Protein AF-A0A8T5KG78-F1 (afdb_monomer)

Foldseek 3Di:
DQLLVLLVVVLVVLLVVFDPVCSVVLVLQLQQLLVQQLVVCVLVVHDSSLLSNLSNQLQSLCRLLVDPQQRLQQSLVLCLVVSVVVVPDDPVSSCLSSVLSNCLVVLPDDDDPSVLSSVLSNQVSVQVVDPQNEDEPSCVVSPVVVCVSVVHDGDGHYDDDDDDDDDDDPVLVVQLVVLLVVLVVVVAALAPVGPSNCQLQSSNSDPCRSVVCHVPQPQSSSVSSCVVSPDRDHQADPPDPDGSSHPVRVVVNVVVDPD

Solvent-accessible surface area (backbone atoms only — not comparable to full-atom values): 14381 Å² total; per-residue (Å²): 132,59,74,46,57,58,54,47,55,53,44,52,54,56,43,71,74,33,60,75,93,49,31,61,60,49,53,53,48,26,52,44,15,14,53,39,11,26,54,49,19,59,75,70,75,47,65,31,61,67,33,19,42,29,25,54,45,29,55,51,36,29,65,70,50,75,44,71,72,53,23,22,52,40,8,26,63,64,44,48,62,54,57,58,71,67,71,80,62,52,74,64,54,49,51,49,34,39,48,15,16,37,44,33,76,52,73,89,62,88,72,55,74,55,23,49,35,40,33,49,16,47,55,48,39,57,36,74,70,38,91,79,34,55,40,52,53,89,50,43,69,58,50,55,51,51,26,63,77,72,71,52,93,80,82,67,48,73,41,82,78,85,85,75,83,82,76,88,55,82,67,54,61,57,52,40,52,50,50,44,52,62,54,61,74,66,67,70,48,61,41,81,88,30,66,70,36,48,64,37,49,44,82,52,77,54,96,57,38,61,65,73,34,43,86,52,43,68,32,24,46,53,48,37,35,40,48,75,78,64,51,89,68,56,58,45,42,85,99,51,97,36,39,41,51,36,64,68,23,52,57,50,46,63,64,71,45,79,127

pLDDT: mean 90.77, std 10.45, range [41.94, 98.88]

Mean predicted aligned error: 5.71 Å

Structure (mmCIF, N/CA/C/O backbone):
data_AF-A0A8T5KG78-F1
#
_entry.id   AF-A0A8T5KG78-F1
#
loop_
_atom_site.group_PDB
_atom_site.id
_atom_site.type_symbol
_atom_site.label_atom_id
_atom_site.label_alt_id
_atom_site.label_comp_id
_atom_site.label_asym_id
_atom_site.label_entity_id
_atom_site.label_seq_id
_atom_site.pdbx_PDB_ins_code
_atom_site.Cartn_x
_atom_site.Cartn_y
_atom_site.Cartn_z
_atom_site.occupancy
_atom_site.B_iso_or_equiv
_atom_site.auth_seq_id
_atom_site.auth_comp_id
_atom_site.auth_asym_id
_atom_site.auth_atom_id
_atom_site.pdbx_PDB_model_num
ATOM 1 N N . MET A 1 1 ? -16.959 -17.638 6.930 1.00 52.53 1 MET A N 1
ATOM 2 C CA . MET A 1 1 ? -15.629 -17.002 7.003 1.00 52.53 1 MET A CA 1
ATOM 3 C C . MET A 1 1 ? -15.867 -15.506 6.930 1.00 52.53 1 MET A C 1
ATOM 5 O O . MET A 1 1 ? -16.601 -15.103 6.034 1.00 52.53 1 MET A O 1
ATOM 9 N N . GLN A 1 2 ? -15.393 -14.729 7.905 1.00 87.19 2 GLN A N 1
ATOM 10 C CA . GLN A 1 2 ? -15.556 -13.270 7.895 1.00 87.19 2 GLN A CA 1
ATOM 11 C C . GLN A 1 2 ? -14.700 -12.691 6.749 1.00 87.19 2 GLN A C 1
ATOM 13 O O . GLN A 1 2 ? -13.637 -13.233 6.442 1.00 87.19 2 GLN A O 1
ATOM 18 N N . LYS A 1 3 ? -15.171 -11.647 6.057 1.00 96.38 3 LYS A N 1
ATOM 19 C CA . LYS A 1 3 ? -14.492 -11.012 4.908 1.00 96.38 3 LYS A CA 1
ATOM 20 C C . LYS A 1 3 ? -13.062 -10.594 5.264 1.00 96.38 3 LYS A C 1
ATOM 22 O O . LYS A 1 3 ? -12.155 -10.702 4.439 1.0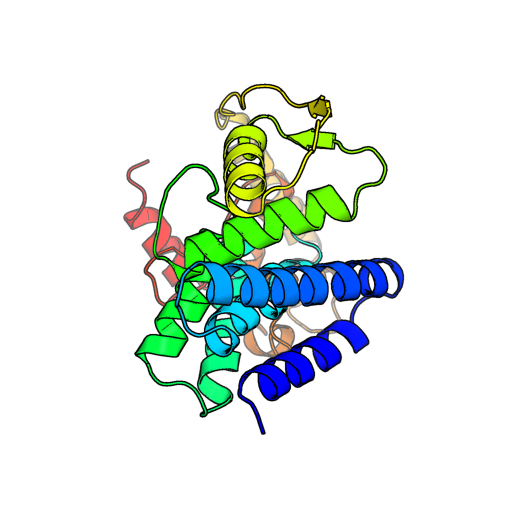0 96.38 3 LYS A O 1
ATOM 27 N N . LEU A 1 4 ? -12.854 -10.168 6.511 1.00 97.38 4 LEU A N 1
ATOM 28 C CA . LEU A 1 4 ? -11.538 -9.817 7.040 1.00 97.38 4 LEU A CA 1
ATOM 29 C C . LEU A 1 4 ? -10.575 -11.016 7.105 1.00 97.38 4 LEU A C 1
ATOM 31 O O . LEU A 1 4 ? -9.393 -10.846 6.819 1.00 97.38 4 LEU A O 1
ATOM 35 N N . ASP A 1 5 ? -11.049 -12.220 7.435 1.00 97.31 5 ASP A N 1
ATOM 36 C CA . ASP A 1 5 ? -10.193 -13.417 7.514 1.00 97.31 5 ASP A CA 1
ATOM 37 C C . ASP A 1 5 ? -9.658 -13.821 6.135 1.00 97.31 5 ASP A C 1
ATOM 39 O O . ASP A 1 5 ? -8.515 -14.266 6.008 1.00 97.31 5 ASP A O 1
ATOM 43 N N . ILE A 1 6 ? -10.463 -13.615 5.087 1.00 97.12 6 ILE A N 1
ATOM 44 C CA . ILE A 1 6 ? -10.053 -13.840 3.695 1.00 97.12 6 ILE A CA 1
ATOM 45 C C . ILE A 1 6 ? -8.934 -12.861 3.318 1.00 97.12 6 ILE A C 1
ATOM 47 O O . ILE A 1 6 ? -7.899 -13.275 2.796 1.00 97.12 6 ILE A O 1
ATOM 51 N N . ALA A 1 7 ? -9.104 -11.574 3.644 1.00 97.69 7 ALA A N 1
ATOM 52 C CA . ALA A 1 7 ? -8.077 -10.561 3.406 1.00 97.69 7 ALA A CA 1
ATOM 53 C C . ALA A 1 7 ? -6.780 -10.860 4.178 1.00 97.69 7 ALA A C 1
ATOM 55 O O . ALA A 1 7 ? -5.698 -10.785 3.602 1.00 97.69 7 ALA A O 1
ATOM 56 N N . LYS A 1 8 ? -6.883 -11.264 5.449 1.00 97.75 8 LYS A N 1
ATOM 57 C CA . LYS A 1 8 ? -5.736 -11.669 6.279 1.00 97.75 8 LYS A CA 1
ATOM 58 C C . LYS A 1 8 ? -5.001 -12.874 5.707 1.00 97.75 8 LYS A C 1
ATOM 60 O O . LYS A 1 8 ? -3.788 -12.826 5.581 1.00 97.75 8 LYS A O 1
ATOM 65 N N . SER A 1 9 ? -5.725 -13.899 5.261 1.00 97.25 9 SER A N 1
ATOM 66 C CA . SER A 1 9 ? -5.119 -15.091 4.651 1.00 97.25 9 SER A CA 1
ATOM 67 C C . SER A 1 9 ? -4.297 -14.748 3.402 1.00 97.25 9 SER A C 1
ATOM 69 O O . SER A 1 9 ? -3.221 -15.305 3.188 1.00 97.25 9 SER A O 1
ATOM 71 N N . TYR A 1 10 ? -4.774 -13.803 2.584 1.00 96.50 10 TYR A N 1
ATOM 72 C CA . TYR A 1 10 ? -3.998 -13.275 1.460 1.00 96.50 10 TYR A CA 1
ATOM 73 C C . TYR A 1 10 ? -2.740 -12.528 1.929 1.00 96.50 10 TYR A C 1
ATOM 75 O O . TYR A 1 10 ? -1.653 -12.772 1.408 1.00 96.50 10 TYR A O 1
ATOM 83 N N . VAL A 1 11 ? -2.874 -11.647 2.923 1.00 97.31 11 VAL A N 1
ATOM 84 C CA . VAL A 1 11 ? -1.754 -10.865 3.472 1.00 97.31 11 VAL A CA 1
ATOM 85 C C . VAL A 1 11 ? -0.692 -11.775 4.086 1.00 97.31 11 VAL A C 1
ATOM 87 O O . VAL A 1 11 ? 0.488 -11.598 3.798 1.00 97.31 11 VAL A O 1
ATOM 90 N N . ASP A 1 12 ? -1.092 -12.794 4.844 1.00 97.50 12 ASP A N 1
ATOM 91 C CA . ASP A 1 12 ? -0.187 -13.765 5.465 1.00 97.50 12 ASP A CA 1
ATOM 92 C C . ASP A 1 12 ? 0.621 -14.528 4.417 1.00 97.50 12 ASP A C 1
ATOM 94 O O . ASP A 1 12 ? 1.831 -14.706 4.577 1.00 97.50 12 ASP A O 1
ATOM 98 N N . LYS A 1 13 ? -0.018 -14.916 3.303 1.00 95.31 13 LYS A N 1
ATOM 99 C CA . LYS A 1 13 ? 0.680 -15.528 2.1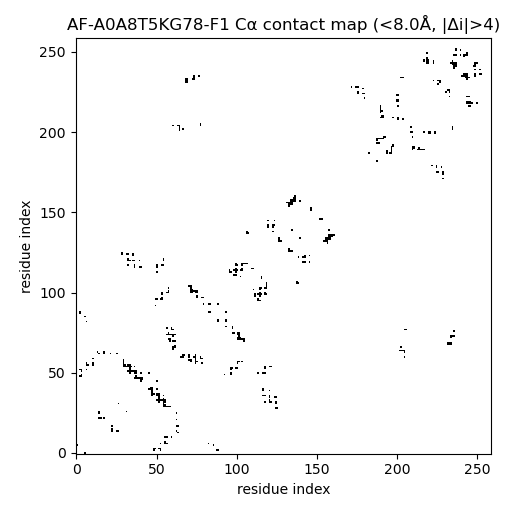69 1.00 95.31 13 LYS A CA 1
ATOM 100 C C . LYS A 1 13 ? 1.761 -14.588 1.631 1.00 95.31 13 LYS A C 1
ATOM 102 O O . LYS A 1 13 ? 2.922 -14.984 1.571 1.00 95.31 13 LYS A O 1
ATOM 107 N N . VAL A 1 14 ? 1.412 -13.339 1.312 1.00 94.31 14 VAL A N 1
ATOM 108 C CA . VAL A 1 14 ? 2.381 -12.372 0.765 1.00 94.31 14 VAL A CA 1
ATOM 109 C C . VAL A 1 14 ? 3.508 -12.077 1.763 1.00 94.31 14 VAL A C 1
ATOM 111 O O . VAL A 1 14 ? 4.676 -12.031 1.387 1.00 94.31 14 VAL A O 1
ATOM 114 N N . LEU A 1 15 ? 3.196 -11.926 3.051 1.00 95.81 15 LEU A N 1
ATOM 115 C CA . LEU A 1 15 ? 4.199 -11.672 4.087 1.00 95.81 15 LEU A CA 1
ATOM 116 C C . LEU A 1 15 ? 5.116 -12.875 4.329 1.00 95.81 15 LEU A C 1
ATOM 118 O O . LEU A 1 15 ? 6.289 -12.688 4.653 1.00 95.81 15 LEU A O 1
ATOM 122 N N . SER A 1 16 ? 4.620 -14.104 4.162 1.00 94.56 16 SER A N 1
ATOM 123 C CA . SER A 1 16 ? 5.443 -15.315 4.280 1.00 94.56 16 SER A CA 1
ATOM 124 C C . SER A 1 16 ? 6.541 -15.393 3.212 1.00 94.56 16 SER A C 1
ATOM 126 O O . SER A 1 16 ? 7.613 -15.940 3.474 1.00 94.56 16 SER A O 1
ATOM 128 N N . GLU A 1 17 ? 6.304 -14.776 2.052 1.00 91.31 17 GLU A N 1
ATOM 129 C CA . GLU A 1 17 ? 7.231 -14.694 0.919 1.00 91.31 17 GLU A CA 1
ATOM 130 C C . GLU A 1 17 ? 8.154 -13.459 1.005 1.00 91.31 17 GLU A C 1
ATOM 132 O O . GLU A 1 17 ? 9.211 -13.429 0.378 1.00 91.31 17 GLU A O 1
ATOM 137 N N . ALA A 1 18 ? 7.801 -12.454 1.817 1.00 90.12 18 ALA A N 1
ATOM 138 C CA . ALA A 1 18 ? 8.587 -11.230 1.985 1.00 90.12 18 ALA A CA 1
ATOM 139 C C . ALA A 1 18 ? 9.921 -11.476 2.728 1.00 90.12 18 ALA A C 1
ATOM 141 O O . ALA A 1 18 ? 9.990 -12.376 3.577 1.00 90.12 18 ALA A O 1
ATOM 142 N N . PRO A 1 19 ? 10.971 -10.659 2.492 1.00 88.12 19 PRO A N 1
ATOM 143 C CA . PRO A 1 19 ? 12.245 -10.763 3.205 1.00 88.12 19 PRO A CA 1
ATOM 144 C C . PRO A 1 19 ? 12.082 -10.699 4.729 1.00 88.12 19 PRO A C 1
ATOM 146 O O . PRO A 1 19 ? 11.308 -9.891 5.247 1.00 88.12 19 PRO A O 1
ATOM 149 N N . GLU A 1 20 ? 12.849 -11.511 5.464 1.00 87.62 20 GLU A N 1
ATOM 150 C CA . GLU A 1 20 ? 12.766 -11.596 6.933 1.00 87.62 20 GLU A CA 1
ATOM 151 C C . GLU A 1 20 ? 12.969 -10.235 7.618 1.00 87.62 20 GLU A C 1
ATOM 153 O O . GLU A 1 20 ? 12.261 -9.913 8.572 1.00 87.62 20 GLU A O 1
ATOM 158 N N . SER A 1 21 ? 13.867 -9.407 7.073 1.00 86.38 21 SER A N 1
ATOM 159 C CA . SER A 1 21 ? 14.168 -8.059 7.568 1.00 86.38 21 SER A CA 1
ATOM 160 C C . SER A 1 21 ? 12.975 -7.100 7.545 1.00 86.38 21 SER A C 1
ATOM 162 O O . SER A 1 21 ? 12.957 -6.155 8.324 1.00 86.38 21 SER A O 1
ATOM 164 N N . VAL A 1 22 ? 11.987 -7.332 6.676 1.00 87.75 22 VAL A N 1
ATOM 165 C CA . VAL A 1 22 ? 10.788 -6.485 6.526 1.00 87.75 22 VAL A CA 1
ATOM 166 C C . VAL A 1 22 ? 9.565 -7.142 7.164 1.00 87.75 22 VAL A C 1
ATOM 168 O O . VAL A 1 22 ? 8.680 -6.465 7.686 1.00 87.75 22 VAL A O 1
ATOM 171 N N . ARG A 1 23 ? 9.514 -8.478 7.146 1.00 93.50 23 ARG A N 1
ATOM 172 C CA . ARG A 1 23 ? 8.335 -9.276 7.494 1.00 93.50 23 ARG A CA 1
ATOM 173 C C . ARG A 1 23 ? 7.753 -8.934 8.863 1.00 93.50 23 ARG A C 1
ATOM 175 O O . ARG A 1 23 ? 6.548 -8.727 8.972 1.00 93.50 23 ARG A O 1
ATOM 182 N N . LYS A 1 24 ? 8.588 -8.884 9.905 1.00 93.25 24 LYS A N 1
ATOM 183 C CA . LYS A 1 24 ? 8.126 -8.636 11.281 1.00 93.25 24 LYS A CA 1
ATOM 184 C C . LYS A 1 24 ? 7.462 -7.265 11.416 1.00 93.25 24 LYS A C 1
ATOM 186 O O . LYS A 1 24 ? 6.363 -7.175 11.961 1.00 93.25 24 LYS A O 1
ATOM 191 N N . ASP A 1 25 ? 8.112 -6.226 10.906 1.00 93.19 25 ASP A N 1
ATOM 192 C CA . ASP A 1 25 ? 7.607 -4.857 10.996 1.00 93.19 25 ASP A CA 1
ATOM 193 C C . ASP A 1 25 ? 6.337 -4.687 10.157 1.00 93.19 25 ASP A C 1
ATOM 195 O O . ASP A 1 25 ? 5.378 -4.068 10.616 1.00 93.19 25 ASP A O 1
ATOM 199 N N . ALA A 1 26 ? 6.273 -5.331 8.987 1.00 95.81 26 ALA A N 1
ATOM 200 C CA . ALA A 1 26 ? 5.079 -5.348 8.150 1.00 95.81 26 ALA A CA 1
ATOM 201 C C . ALA A 1 26 ? 3.884 -6.032 8.839 1.00 95.81 26 ALA A C 1
ATOM 203 O O . ALA A 1 26 ? 2.787 -5.476 8.828 1.00 95.81 26 ALA A O 1
ATOM 204 N N . TYR A 1 27 ? 4.078 -7.182 9.502 1.00 97.00 27 TYR A N 1
ATOM 205 C CA . TYR A 1 27 ? 3.020 -7.821 10.300 1.00 97.00 27 TYR A CA 1
ATOM 206 C C . TYR A 1 27 ? 2.487 -6.880 11.381 1.00 97.00 27 TYR A C 1
ATOM 208 O O . TYR A 1 27 ? 1.278 -6.672 11.481 1.00 97.00 27 TYR A O 1
ATOM 216 N N . ILE A 1 28 ? 3.385 -6.295 12.179 1.00 96.44 28 ILE A N 1
ATOM 217 C CA . ILE A 1 28 ? 3.013 -5.403 13.283 1.00 96.44 28 I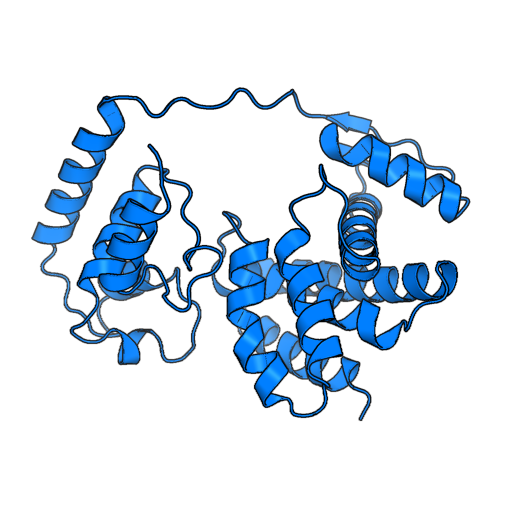LE A CA 1
ATOM 218 C C . ILE A 1 28 ? 2.260 -4.178 12.756 1.00 96.44 28 ILE A C 1
ATOM 220 O O . ILE A 1 28 ? 1.238 -3.788 13.327 1.00 96.44 28 ILE A O 1
ATOM 224 N N . HIS A 1 29 ? 2.745 -3.590 11.664 1.00 97.44 29 HIS A N 1
ATOM 225 C CA . HIS A 1 29 ? 2.151 -2.405 11.069 1.00 97.44 29 HIS A CA 1
ATOM 226 C C . HIS A 1 29 ? 0.766 -2.692 10.480 1.00 97.44 29 HIS A C 1
ATOM 228 O O . HIS A 1 29 ? -0.220 -2.121 10.942 1.00 97.44 29 HIS A O 1
ATOM 234 N N . LEU A 1 30 ? 0.654 -3.629 9.536 1.00 98.38 30 LEU A N 1
ATOM 235 C CA . LEU A 1 30 ? -0.595 -3.907 8.818 1.00 98.38 30 LEU A CA 1
ATOM 236 C C . LEU A 1 30 ? -1.718 -4.368 9.758 1.00 98.38 30 LEU A C 1
ATOM 238 O O . LEU A 1 30 ? -2.841 -3.856 9.710 1.00 98.38 30 LEU A O 1
ATOM 242 N N . TYR A 1 31 ? -1.420 -5.302 10.664 1.00 98.50 31 TYR A N 1
ATOM 243 C CA . TYR A 1 31 ? -2.410 -5.779 11.630 1.00 98.50 31 TYR A CA 1
ATOM 244 C C . TYR A 1 31 ? -2.724 -4.730 12.701 1.00 98.50 31 TYR A C 1
ATOM 246 O O . TYR A 1 31 ? -3.882 -4.603 13.104 1.00 98.50 31 TYR A O 1
ATOM 254 N N . GLY A 1 32 ? -1.731 -3.943 13.129 1.00 98.56 32 GLY A N 1
ATOM 255 C CA . GLY A 1 32 ? -1.938 -2.831 14.053 1.00 98.56 32 GLY A CA 1
ATOM 256 C C . GLY A 1 32 ? -2.860 -1.759 13.471 1.00 98.56 32 GLY A C 1
ATOM 257 O O . GLY A 1 32 ? -3.802 -1.332 14.138 1.00 98.56 32 GLY A O 1
ATOM 258 N N . VAL A 1 33 ? -2.649 -1.373 12.209 1.00 98.75 33 VAL A N 1
ATOM 259 C CA . VAL A 1 33 ? -3.506 -0.410 11.503 1.00 98.75 33 VAL A CA 1
ATOM 260 C C . VAL A 1 33 ? -4.913 -0.979 11.354 1.00 98.75 33 VAL A C 1
ATOM 262 O O . VAL A 1 33 ? -5.877 -0.301 11.691 1.00 98.75 33 VAL A O 1
ATOM 265 N N . SER A 1 34 ? -5.053 -2.244 10.948 1.00 98.75 34 SER A N 1
ATOM 266 C CA . SER A 1 34 ? -6.357 -2.914 10.837 1.00 98.75 34 SER A CA 1
ATOM 267 C C . SER A 1 34 ? -7.151 -2.938 12.148 1.00 98.75 34 SER A C 1
ATOM 269 O O . SER A 1 34 ? -8.359 -2.677 12.145 1.00 98.75 34 SER A O 1
ATOM 271 N N . LEU A 1 35 ? -6.480 -3.199 13.274 1.00 98.62 35 LEU A N 1
ATOM 272 C CA . LEU A 1 35 ? -7.095 -3.167 14.601 1.00 98.62 35 LEU A CA 1
ATOM 273 C C . LEU A 1 35 ? -7.549 -1.752 14.982 1.00 98.62 35 LEU A C 1
ATOM 275 O O . LEU A 1 35 ? -8.661 -1.566 15.479 1.00 98.62 35 LEU A O 1
ATOM 279 N N . LEU A 1 36 ? -6.717 -0.742 14.723 1.00 98.75 36 LEU A N 1
ATOM 280 C CA . LEU A 1 36 ? -7.079 0.651 14.984 1.00 98.75 36 LEU A CA 1
ATOM 281 C C . LEU A 1 36 ? -8.198 1.142 14.059 1.00 98.75 36 LEU A C 1
ATOM 283 O O . LEU A 1 36 ? -9.039 1.925 14.498 1.00 98.75 36 LEU A O 1
ATOM 287 N N . CYS A 1 37 ? -8.280 0.64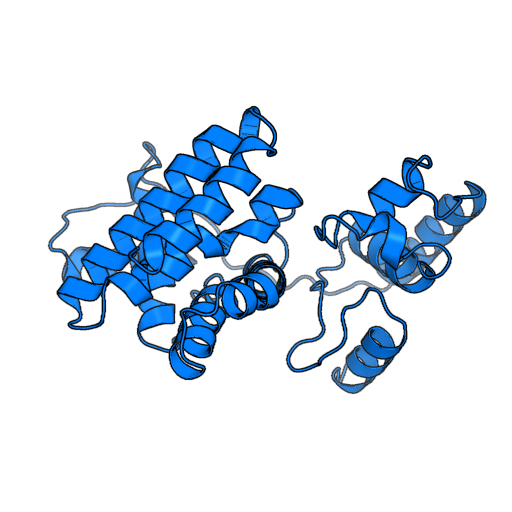1 12.824 1.00 98.88 37 CYS A N 1
ATOM 288 C CA . CYS A 1 37 ? -9.419 0.894 11.948 1.00 98.88 37 CYS A CA 1
ATOM 289 C C . CYS A 1 37 ? -10.729 0.364 12.546 1.00 98.88 37 CYS A C 1
ATOM 291 O O . CYS A 1 37 ? -11.706 1.110 12.567 1.00 98.88 37 CYS A O 1
ATOM 293 N N . ALA A 1 38 ? -10.758 -0.865 13.082 1.00 98.69 38 ALA A N 1
ATOM 294 C CA . ALA A 1 38 ? -11.944 -1.396 13.769 1.00 98.69 38 ALA A CA 1
ATOM 295 C C . ALA A 1 38 ? -12.339 -0.527 14.970 1.00 98.69 38 ALA A C 1
ATOM 297 O O . ALA A 1 38 ? -13.512 -0.190 15.142 1.00 98.69 38 ALA A O 1
ATOM 298 N N . LEU A 1 39 ? -11.360 -0.129 15.788 1.00 98.69 39 LEU A N 1
ATOM 299 C CA . LEU A 1 39 ? -11.592 0.725 16.954 1.00 98.69 39 LEU A CA 1
ATOM 300 C C . LEU A 1 39 ? -12.216 2.068 16.551 1.00 98.69 39 LEU A C 1
ATOM 302 O O . LEU A 1 39 ? -13.229 2.482 17.123 1.00 98.69 39 LEU A O 1
ATOM 306 N N . LEU A 1 40 ? -11.642 2.739 15.549 1.00 98.69 40 LEU A N 1
ATOM 307 C CA . LEU A 1 40 ? -12.155 4.013 15.043 1.00 98.69 40 LEU A CA 1
ATOM 308 C C . LEU A 1 40 ? -13.525 3.852 14.375 1.00 98.69 40 LEU A C 1
ATOM 310 O O . LEU A 1 40 ? -14.389 4.707 14.550 1.00 98.69 40 LEU A O 1
ATOM 314 N N . ALA A 1 41 ? -13.761 2.756 13.657 1.00 98.56 41 ALA A N 1
ATOM 315 C CA . ALA A 1 41 ? -15.052 2.470 13.042 1.00 98.56 41 ALA A CA 1
ATOM 316 C C . ALA A 1 41 ? -16.167 2.311 14.082 1.00 98.56 41 ALA A C 1
ATOM 318 O O . ALA A 1 41 ? -17.215 2.943 13.946 1.00 98.56 41 ALA A O 1
ATOM 319 N N . HIS A 1 42 ? -15.911 1.576 15.171 1.00 98.44 42 HIS A N 1
ATOM 320 C CA . HIS A 1 42 ? -16.838 1.489 16.301 1.00 98.44 42 HIS A CA 1
ATOM 321 C C . HIS A 1 42 ? -17.125 2.862 16.914 1.00 98.44 42 HIS A C 1
ATOM 323 O O . HIS A 1 42 ? -18.281 3.188 17.180 1.00 98.44 42 HIS A O 1
ATOM 329 N N . LYS A 1 43 ? -16.090 3.690 17.104 1.00 98.12 43 LYS A N 1
ATOM 330 C CA . LYS A 1 43 ? -16.244 5.050 17.638 1.00 98.12 43 LYS A CA 1
ATOM 331 C C . LYS A 1 43 ? -17.068 5.957 16.714 1.00 98.12 43 LYS A C 1
ATOM 333 O O . LYS A 1 43 ? -17.794 6.817 17.208 1.00 98.12 43 LYS A O 1
ATOM 338 N N . ARG A 1 44 ? -16.960 5.762 15.397 1.00 98.06 44 ARG A N 1
ATOM 339 C CA . ARG A 1 44 ? -17.593 6.586 14.351 1.00 98.06 44 ARG A CA 1
ATOM 340 C C . ARG A 1 44 ? -18.920 6.030 13.829 1.00 98.06 44 ARG A C 1
ATOM 342 O O . ARG A 1 44 ? -19.548 6.680 13.001 1.00 98.06 44 ARG A O 1
ATOM 349 N N . GLY A 1 45 ? -19.358 4.867 14.312 1.00 98.00 45 GLY A N 1
ATOM 350 C CA . GLY A 1 45 ? -20.647 4.271 13.952 1.00 98.00 45 GLY A CA 1
ATOM 351 C C . GLY A 1 45 ? -20.718 3.728 12.522 1.00 98.00 45 GLY A C 1
ATOM 352 O O . GLY A 1 45 ? -21.783 3.783 11.913 1.00 98.00 45 GLY A O 1
ATOM 353 N N . VAL A 1 46 ? -19.605 3.223 11.979 1.00 98.44 46 VAL A N 1
ATOM 354 C CA . VAL A 1 46 ? -19.558 2.550 10.665 1.00 98.44 46 VAL A CA 1
ATOM 355 C C . VAL A 1 46 ? -19.131 1.090 10.810 1.00 98.44 46 VAL A C 1
ATOM 357 O O . VAL A 1 46 ? -18.692 0.677 11.881 1.00 98.44 46 VAL A O 1
ATOM 360 N N . ASP A 1 47 ? -19.263 0.302 9.740 1.00 98.25 47 ASP A N 1
ATOM 361 C CA . ASP A 1 47 ? -18.938 -1.129 9.764 1.00 98.25 47 ASP A CA 1
ATOM 362 C C . ASP A 1 47 ? -17.437 -1.365 10.069 1.00 98.25 47 ASP A C 1
ATOM 364 O O . ASP A 1 47 ? -16.586 -0.979 9.255 1.00 98.25 47 ASP A O 1
ATOM 368 N N . PRO A 1 48 ? -17.094 -1.987 11.216 1.00 98.31 48 PRO A N 1
ATOM 369 C CA . PRO A 1 48 ? -15.711 -2.228 11.612 1.00 98.31 48 PRO A CA 1
ATOM 370 C C . PRO A 1 48 ? -15.013 -3.284 10.754 1.00 98.31 48 PRO A C 1
ATOM 372 O O . PRO A 1 48 ? -13.807 -3.179 10.546 1.00 98.31 48 PRO A O 1
ATOM 375 N N . GLU A 1 49 ? -15.738 -4.267 10.213 1.00 97.94 49 GLU A N 1
ATOM 376 C CA . GLU A 1 49 ? -15.150 -5.293 9.354 1.00 97.94 49 GLU A CA 1
ATOM 377 C C . GLU A 1 49 ? -14.671 -4.664 8.040 1.00 97.94 49 GLU A C 1
ATOM 379 O O . GLU A 1 49 ? -13.518 -4.852 7.642 1.00 97.94 49 GLU A O 1
ATOM 384 N N . ILE A 1 50 ? -15.517 -3.834 7.419 1.00 98.38 50 ILE A N 1
ATOM 385 C CA . ILE A 1 50 ? -15.167 -3.093 6.197 1.00 98.38 50 ILE A CA 1
ATOM 386 C C . ILE A 1 50 ? -14.037 -2.092 6.444 1.00 98.38 50 ILE A C 1
ATOM 388 O O . ILE A 1 50 ? -13.174 -1.931 5.583 1.00 98.38 50 ILE A O 1
ATOM 392 N N . ALA A 1 51 ? -13.984 -1.461 7.619 1.00 98.62 51 ALA A N 1
ATOM 393 C CA . ALA A 1 51 ? -12.900 -0.547 7.971 1.00 98.62 51 ALA A CA 1
ATOM 394 C C . ALA A 1 51 ? -11.556 -1.251 8.202 1.00 98.62 51 ALA A C 1
ATOM 396 O O . ALA A 1 51 ? -10.511 -0.690 7.879 1.00 98.62 51 ALA A O 1
ATOM 397 N N . SER A 1 52 ? -11.556 -2.472 8.736 1.00 98.69 52 SER A N 1
ATOM 398 C CA . SER A 1 52 ? -10.330 -3.222 9.030 1.00 98.69 52 SER A CA 1
ATOM 399 C C . SER A 1 52 ? -9.621 -3.777 7.799 1.00 98.69 52 SER A C 1
ATOM 401 O O . SER A 1 52 ? -8.396 -3.924 7.821 1.00 98.69 52 SER A O 1
ATOM 403 N N . ILE A 1 53 ? -10.358 -4.088 6.733 1.00 98.75 53 ILE A N 1
ATOM 404 C CA . ILE A 1 53 ? -9.803 -4.656 5.497 1.00 98.75 53 ILE A CA 1
ATOM 405 C C . ILE A 1 53 ? -8.758 -3.750 4.826 1.00 98.75 53 ILE A C 1
ATOM 407 O O . ILE A 1 53 ? -7.658 -4.239 4.564 1.00 98.75 53 ILE A O 1
ATOM 411 N N . PRO A 1 54 ? -9.012 -2.451 4.564 1.00 98.69 54 PRO A N 1
ATOM 412 C CA . PRO A 1 54 ? -7.988 -1.591 3.985 1.00 98.69 54 PRO A CA 1
ATOM 413 C C . PRO A 1 54 ? -6.769 -1.466 4.914 1.00 98.69 54 PRO A C 1
ATOM 415 O O . PRO A 1 54 ? -5.653 -1.379 4.418 1.00 98.69 54 PRO A O 1
ATOM 418 N N . GLY A 1 55 ? -6.937 -1.584 6.237 1.00 98.50 55 GLY A N 1
ATOM 419 C CA . GLY A 1 55 ? -5.825 -1.585 7.192 1.00 98.50 55 GLY A CA 1
ATOM 420 C C . GLY A 1 55 ? -4.793 -2.692 6.954 1.00 98.50 55 GLY A C 1
ATOM 421 O O . GLY A 1 55 ? -3.602 -2.395 6.938 1.00 98.50 55 GLY A O 1
ATOM 422 N N . VAL A 1 56 ? -5.217 -3.932 6.673 1.00 98.31 56 VAL A N 1
ATOM 423 C CA . VAL A 1 56 ? -4.267 -5.019 6.350 1.00 98.31 56 VAL A CA 1
ATOM 424 C C . VAL A 1 56 ? -3.743 -4.972 4.908 1.00 98.31 56 VAL A C 1
ATOM 426 O O . VAL A 1 56 ? -2.748 -5.621 4.611 1.00 98.31 56 VAL A O 1
ATOM 429 N N . LEU A 1 57 ? -4.386 -4.217 4.010 1.00 98.38 57 LEU A N 1
ATOM 430 C CA . LEU A 1 57 ? -4.072 -4.205 2.572 1.00 98.38 57 LEU A CA 1
ATOM 431 C C . LEU A 1 57 ? -3.328 -2.950 2.080 1.00 98.38 57 LEU A C 1
ATOM 433 O O . LEU A 1 57 ? -2.825 -2.954 0.956 1.00 98.38 57 LEU A O 1
ATOM 437 N N . HIS A 1 58 ? -3.291 -1.863 2.854 1.00 98.25 58 HIS A N 1
ATOM 438 C CA . HIS A 1 58 ? -2.938 -0.546 2.312 1.00 98.25 58 HIS A CA 1
ATOM 439 C C . HIS A 1 58 ? -1.495 -0.403 1.809 1.00 98.25 58 HIS A C 1
ATOM 441 O O . HIS A 1 58 ? -1.261 0.366 0.879 1.00 98.25 58 HIS A O 1
ATOM 447 N N . ASP A 1 59 ? -0.563 -1.184 2.354 1.00 97.50 59 ASP A N 1
ATOM 448 C CA . ASP A 1 59 ? 0.875 -1.093 2.066 1.00 97.50 59 ASP A CA 1
ATOM 449 C C . ASP A 1 59 ? 1.441 -2.319 1.336 1.00 97.50 59 ASP A C 1
ATOM 451 O O . ASP A 1 59 ? 2.657 -2.511 1.245 1.00 97.50 59 ASP A O 1
ATOM 455 N N . MET A 1 60 ? 0.569 -3.144 0.747 1.00 95.38 60 MET A N 1
ATOM 456 C CA . MET A 1 60 ? 0.982 -4.382 0.077 1.00 95.38 60 MET A CA 1
ATOM 457 C C . MET A 1 60 ? 1.968 -4.170 -1.073 1.00 95.38 60 MET A C 1
ATOM 459 O O . MET A 1 60 ? 2.832 -5.020 -1.297 1.00 95.38 60 MET A O 1
ATOM 463 N N . TYR A 1 61 ? 1.881 -3.040 -1.780 1.00 95.38 61 TYR A N 1
ATOM 464 C CA . TYR A 1 61 ? 2.853 -2.710 -2.817 1.00 95.38 61 TYR A CA 1
ATOM 465 C C . TYR A 1 61 ? 4.251 -2.497 -2.234 1.00 95.38 61 TYR A C 1
ATOM 467 O O . TYR A 1 61 ? 5.210 -3.062 -2.755 1.00 95.38 61 TYR A O 1
ATOM 475 N N . THR A 1 62 ? 4.372 -1.740 -1.141 1.00 94.69 62 THR A N 1
ATOM 476 C CA . THR A 1 62 ? 5.649 -1.504 -0.451 1.00 94.69 62 THR A CA 1
ATOM 477 C C . THR A 1 62 ? 6.232 -2.811 0.071 1.00 94.69 62 THR A C 1
ATOM 479 O O . THR A 1 62 ? 7.414 -3.074 -0.124 1.00 94.69 62 THR A O 1
ATOM 482 N N . VAL A 1 63 ? 5.400 -3.665 0.675 1.00 93.94 63 VAL A N 1
ATOM 483 C CA . VAL A 1 63 ? 5.815 -4.983 1.182 1.00 93.94 63 VAL A CA 1
ATOM 484 C C . VAL A 1 63 ? 6.406 -5.855 0.074 1.00 93.94 63 VAL A C 1
ATOM 486 O O . VAL A 1 63 ? 7.426 -6.505 0.290 1.00 93.94 63 VAL A O 1
ATOM 489 N N . LYS A 1 64 ? 5.782 -5.874 -1.110 1.00 91.94 64 LYS A N 1
ATOM 490 C CA . LYS A 1 64 ? 6.185 -6.776 -2.196 1.00 91.94 64 LYS A CA 1
ATOM 491 C C . LYS A 1 64 ? 7.310 -6.216 -3.070 1.00 91.94 64 LYS A C 1
ATOM 493 O O . LYS A 1 64 ? 8.130 -6.982 -3.559 1.00 91.94 64 LYS A O 1
ATOM 498 N N . SER A 1 65 ? 7.353 -4.898 -3.268 1.00 91.69 65 SER A N 1
ATOM 499 C CA . SER A 1 65 ? 8.319 -4.239 -4.164 1.00 91.69 65 SER A CA 1
ATOM 500 C C . SER A 1 65 ? 9.499 -3.581 -3.443 1.00 91.69 65 SER A C 1
ATOM 502 O O . SER A 1 65 ? 10.519 -3.308 -4.068 1.00 91.69 65 SER A O 1
ATOM 504 N N . GLY A 1 66 ? 9.365 -3.273 -2.149 1.00 91.44 66 GLY A N 1
ATOM 505 C CA . GLY A 1 66 ? 10.291 -2.408 -1.410 1.00 91.44 66 GLY A CA 1
ATOM 506 C C . GLY A 1 66 ? 10.173 -0.915 -1.754 1.00 91.44 66 GLY A C 1
ATOM 507 O O . GLY A 1 66 ? 10.979 -0.116 -1.280 1.00 91.44 66 GLY A O 1
ATOM 508 N N . ILE A 1 67 ? 9.194 -0.510 -2.573 1.00 91.12 67 ILE A N 1
ATOM 509 C CA . ILE A 1 67 ? 9.075 0.855 -3.105 1.00 91.12 67 ILE A CA 1
ATOM 510 C C . ILE A 1 67 ? 7.965 1.622 -2.386 1.00 91.12 67 ILE A C 1
ATOM 512 O O . ILE A 1 67 ? 6.805 1.226 -2.408 1.00 91.12 67 ILE A O 1
ATOM 516 N N . SER A 1 68 ? 8.313 2.779 -1.816 1.00 90.88 68 SER A N 1
ATOM 517 C CA . SER A 1 68 ? 7.378 3.664 -1.104 1.00 90.88 68 SER A CA 1
ATOM 518 C C . SER A 1 68 ? 6.857 4.837 -1.947 1.00 90.88 68 SER A C 1
ATOM 520 O O . SER A 1 68 ? 5.934 5.544 -1.541 1.00 90.88 68 SER A O 1
ATOM 522 N N . ILE A 1 69 ? 7.416 5.079 -3.132 1.00 88.94 69 ILE A N 1
ATOM 523 C CA . ILE A 1 69 ? 6.954 6.149 -4.026 1.00 88.94 69 ILE A CA 1
ATOM 524 C C . ILE A 1 69 ? 5.574 5.776 -4.589 1.00 88.94 69 ILE A C 1
ATOM 526 O O . ILE A 1 69 ? 5.399 4.684 -5.124 1.00 88.94 69 ILE A O 1
ATOM 530 N N . HIS A 1 70 ? 4.592 6.679 -4.454 1.00 90.38 70 HIS A N 1
ATOM 531 C CA . HIS A 1 70 ? 3.188 6.460 -4.853 1.00 90.38 70 HIS A CA 1
ATOM 532 C C . HIS A 1 70 ? 2.559 5.164 -4.297 1.00 90.38 70 HIS A C 1
ATOM 534 O O . HIS A 1 70 ? 1.633 4.623 -4.901 1.00 90.38 70 HIS A O 1
ATOM 540 N N . HIS A 1 71 ? 3.033 4.667 -3.145 1.00 94.25 71 HIS A N 1
ATOM 541 C CA . HIS A 1 71 ? 2.619 3.371 -2.587 1.00 94.25 71 HIS A CA 1
ATOM 542 C C . HIS A 1 71 ? 1.107 3.238 -2.393 1.00 94.25 71 HIS A C 1
ATOM 544 O O . HIS A 1 71 ? 0.566 2.186 -2.696 1.00 94.25 71 HIS A O 1
ATOM 550 N N . ALA A 1 72 ? 0.403 4.293 -1.978 1.00 95.00 72 ALA A N 1
ATOM 551 C CA . ALA A 1 72 ? -1.050 4.253 -1.815 1.00 95.00 72 ALA A CA 1
ATOM 552 C C . ALA A 1 72 ? -1.786 3.907 -3.120 1.00 95.00 72 ALA A C 1
ATOM 554 O O . ALA A 1 72 ? -2.586 2.969 -3.166 1.00 95.00 72 ALA A O 1
ATOM 555 N N . HIS A 1 73 ? -1.453 4.606 -4.209 1.00 93.62 73 HIS A N 1
ATOM 556 C CA . HIS A 1 73 ? -2.012 4.334 -5.532 1.00 93.62 73 HIS A CA 1
ATOM 557 C C . HIS A 1 73 ? -1.624 2.933 -6.022 1.00 93.62 73 HIS A C 1
ATOM 559 O O . HIS A 1 73 ? -2.471 2.177 -6.497 1.00 93.62 73 HIS A O 1
ATOM 565 N N . SER A 1 74 ? -0.347 2.572 -5.884 1.00 94.31 74 SER A N 1
ATOM 566 C CA . SER A 1 74 ? 0.178 1.290 -6.357 1.00 94.31 74 SER A CA 1
ATOM 567 C C . SER A 1 74 ? -0.389 0.098 -5.576 1.00 94.31 74 SER A C 1
ATOM 569 O O . SER A 1 74 ? -0.731 -0.915 -6.184 1.00 94.31 74 SER A O 1
ATOM 571 N N . SER A 1 75 ? -0.577 0.222 -4.258 1.00 96.25 75 SER A N 1
ATOM 572 C CA . SER A 1 75 ? -1.236 -0.784 -3.418 1.00 96.25 75 SER A CA 1
ATOM 573 C C . SER A 1 75 ? -2.694 -0.963 -3.814 1.00 96.25 75 SER A C 1
ATOM 575 O O . SER A 1 75 ? -3.121 -2.100 -3.994 1.00 96.25 75 SER A O 1
ATOM 577 N N . ALA A 1 76 ? -3.446 0.126 -4.024 1.00 95.38 76 ALA A N 1
ATOM 578 C CA . ALA A 1 76 ? -4.833 0.041 -4.484 1.00 95.38 76 ALA A CA 1
ATOM 579 C C . ALA A 1 76 ? -4.933 -0.715 -5.820 1.00 95.38 76 ALA A C 1
ATOM 581 O O . ALA A 1 76 ? -5.801 -1.567 -5.996 1.00 95.38 76 ALA A O 1
ATOM 582 N N . GLU A 1 77 ? -4.008 -0.460 -6.747 1.00 92.94 77 GLU A N 1
ATOM 583 C CA . GLU A 1 77 ? -3.966 -1.149 -8.038 1.00 92.94 77 GLU A CA 1
ATOM 584 C C . GLU A 1 77 ? -3.528 -2.610 -7.957 1.00 92.94 77 GLU A C 1
ATOM 586 O O . GLU A 1 77 ? -4.035 -3.440 -8.717 1.00 92.94 77 GLU A O 1
ATOM 591 N N . MET A 1 78 ? -2.617 -2.933 -7.040 1.00 92.94 78 MET A N 1
ATOM 592 C CA . MET A 1 78 ? -2.186 -4.302 -6.775 1.00 92.94 78 MET A CA 1
ATOM 593 C C . MET A 1 78 ? -3.326 -5.140 -6.182 1.00 92.94 78 MET A C 1
ATOM 595 O O . MET A 1 78 ? -3.558 -6.264 -6.622 1.00 92.94 78 MET A O 1
ATOM 599 N N . VAL A 1 79 ? -4.067 -4.602 -5.209 1.00 95.56 79 VAL A N 1
ATOM 600 C CA . VAL A 1 79 ? -5.106 -5.362 -4.489 1.00 95.56 79 VAL A CA 1
ATOM 601 C C . VAL A 1 79 ? -6.478 -5.328 -5.169 1.00 95.56 79 VAL A C 1
ATOM 603 O O . VAL A 1 79 ? -7.335 -6.140 -4.838 1.00 95.56 79 VAL A O 1
ATOM 606 N N . ARG A 1 80 ? -6.709 -4.444 -6.149 1.00 94.94 80 ARG A N 1
ATOM 607 C CA . ARG A 1 80 ? -7.957 -4.380 -6.936 1.00 94.94 80 ARG A CA 1
ATOM 608 C C . ARG A 1 80 ? -8.409 -5.734 -7.507 1.00 94.94 80 ARG A C 1
ATOM 610 O O . ARG A 1 80 ? -9.556 -6.102 -7.246 1.00 94.94 80 ARG A O 1
ATOM 617 N N . PRO A 1 81 ? -7.589 -6.478 -8.278 1.00 93.75 81 PRO A N 1
ATOM 618 C CA . PRO A 1 81 ? -7.993 -7.798 -8.765 1.00 93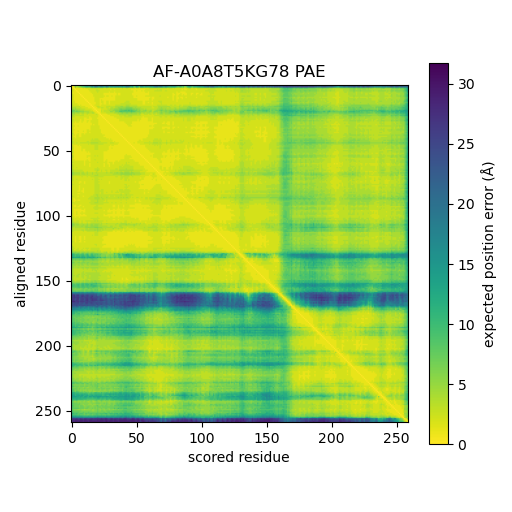.75 81 PRO A CA 1
ATOM 619 C C . PRO A 1 81 ? -8.197 -8.793 -7.617 1.00 93.75 81 PRO A C 1
ATOM 621 O O . PRO A 1 81 ? -9.169 -9.533 -7.638 1.00 93.75 81 PRO A O 1
ATOM 624 N N . VAL A 1 82 ? -7.364 -8.740 -6.574 1.00 94.56 82 VAL A N 1
ATOM 625 C CA . VAL A 1 82 ? -7.448 -9.627 -5.402 1.00 94.56 82 VAL A CA 1
ATOM 626 C C . VAL A 1 82 ? -8.791 -9.483 -4.679 1.00 94.56 82 VAL A C 1
ATOM 628 O O . VAL A 1 82 ? -9.491 -10.467 -4.461 1.00 94.56 82 VAL A O 1
ATOM 631 N N . ILE A 1 83 ? -9.195 -8.249 -4.371 1.00 96.25 83 ILE A N 1
ATOM 632 C CA . ILE A 1 83 ? -10.475 -7.931 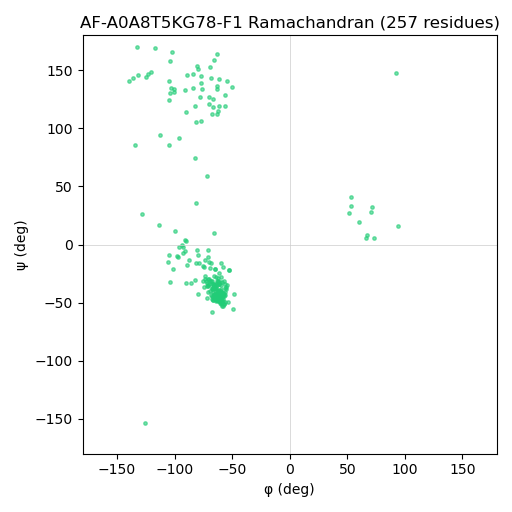-3.723 1.00 96.25 83 ILE A CA 1
ATOM 633 C C . ILE A 1 83 ? -11.657 -8.397 -4.582 1.00 96.25 83 ILE A C 1
ATOM 635 O O . ILE A 1 83 ? -12.623 -8.946 -4.051 1.00 96.25 83 ILE A O 1
ATOM 639 N N . ARG A 1 84 ? -11.596 -8.187 -5.903 1.00 95.81 84 ARG A N 1
ATOM 640 C CA . ARG A 1 84 ? -12.622 -8.672 -6.836 1.00 95.81 84 ARG A CA 1
ATOM 641 C C . ARG A 1 84 ? -12.715 -10.199 -6.788 1.00 95.81 84 ARG A C 1
ATOM 643 O O . ARG A 1 84 ? -13.815 -10.739 -6.694 1.00 95.81 84 ARG A O 1
ATOM 650 N N . ASP A 1 85 ? -11.571 -10.873 -6.834 1.00 95.62 85 ASP A N 1
ATOM 651 C CA . ASP A 1 85 ? -11.474 -12.328 -6.956 1.00 95.62 85 ASP A CA 1
ATOM 652 C C . ASP A 1 85 ? -11.812 -13.055 -5.646 1.00 95.62 85 ASP A C 1
ATOM 654 O O . ASP A 1 85 ? -12.210 -14.217 -5.682 1.00 95.62 85 ASP A O 1
ATOM 658 N N . PHE A 1 86 ? -11.771 -12.370 -4.495 1.00 95.12 86 PHE A N 1
ATOM 659 C CA . PHE A 1 86 ? -12.342 -12.910 -3.256 1.00 95.12 86 PHE A CA 1
ATOM 660 C C . PHE A 1 86 ? -13.843 -13.209 -3.380 1.00 95.12 86 PHE A C 1
ATOM 662 O O . PHE A 1 86 ? -14.344 -14.066 -2.659 1.00 95.12 86 PHE A O 1
ATOM 669 N N . GLY A 1 87 ? -14.581 -12.499 -4.244 1.00 95.81 87 GLY A N 1
ATOM 670 C CA . GLY A 1 87 ? -15.993 -12.784 -4.533 1.00 95.81 87 GLY A CA 1
ATOM 671 C C . GLY A 1 87 ? -16.976 -12.550 -3.375 1.00 95.81 87 GLY A C 1
ATOM 672 O O . GLY A 1 87 ? -18.148 -12.896 -3.496 1.00 95.81 87 GLY A O 1
ATOM 673 N N . VAL A 1 88 ? -16.528 -11.960 -2.262 1.00 96.50 88 VAL A N 1
ATOM 674 C CA . VAL A 1 88 ? -17.343 -11.724 -1.050 1.00 96.50 88 VAL A CA 1
ATOM 675 C C . VAL A 1 88 ? -17.780 -10.270 -0.856 1.00 96.50 88 VAL A C 1
ATOM 677 O O . VAL A 1 88 ? -18.580 -9.980 0.035 1.00 96.50 88 VAL A O 1
ATOM 680 N N . PHE A 1 89 ? -17.250 -9.346 -1.660 1.00 97.19 89 PHE A N 1
ATOM 681 C CA . PHE A 1 89 ? -17.516 -7.913 -1.547 1.00 97.19 89 PHE A CA 1
ATOM 682 C C . PHE A 1 89 ? -18.501 -7.428 -2.603 1.00 97.19 89 PHE A C 1
ATOM 684 O O . PHE A 1 89 ? -18.331 -7.692 -3.796 1.00 97.19 89 PHE A O 1
ATOM 691 N N . SER A 1 90 ? -19.472 -6.621 -2.181 1.00 97.56 90 SER A N 1
ATOM 692 C CA . SER A 1 90 ? -20.307 -5.838 -3.097 1.00 97.56 90 SER A CA 1
ATOM 693 C C . SER A 1 90 ? -19.483 -4.775 -3.833 1.00 97.56 90 SER A C 1
ATOM 695 O O . SER A 1 90 ? -18.446 -4.332 -3.342 1.00 97.56 90 SER A O 1
ATOM 697 N N . SER A 1 91 ? -19.958 -4.286 -4.983 1.00 97.62 91 SER A N 1
ATOM 698 C CA . SER A 1 91 ? -19.266 -3.224 -5.734 1.00 97.62 91 SER A CA 1
ATOM 699 C C . SER A 1 91 ? -19.030 -1.956 -4.905 1.00 97.62 91 SER A C 1
ATOM 701 O O . SER A 1 91 ? -18.000 -1.302 -5.063 1.00 97.62 91 SER A O 1
ATOM 703 N N . HIS A 1 92 ? -19.955 -1.629 -3.996 1.00 97.88 92 HIS A N 1
ATOM 704 C CA . HIS A 1 92 ? -19.796 -0.505 -3.077 1.00 97.88 92 HIS A CA 1
ATOM 705 C C . HIS A 1 92 ? -18.660 -0.752 -2.076 1.00 97.88 92 HIS A C 1
ATOM 707 O O . HIS A 1 92 ? -17.786 0.095 -1.937 1.00 97.88 92 HIS A O 1
ATOM 713 N N . GLU A 1 93 ? -18.612 -1.926 -1.440 1.00 98.38 93 GLU A N 1
ATOM 714 C CA . GLU A 1 93 ? -17.532 -2.288 -0.510 1.00 98.38 93 GLU A CA 1
ATOM 715 C C . GLU A 1 93 ? -16.166 -2.309 -1.201 1.00 98.38 93 GLU A C 1
ATOM 717 O O . GLU A 1 93 ? -15.204 -1.767 -0.662 1.00 98.38 93 GLU A O 1
ATOM 722 N N . GLN A 1 94 ? -16.085 -2.857 -2.419 1.00 98.38 94 GLN A N 1
ATOM 723 C CA . GLN A 1 94 ? -14.854 -2.832 -3.214 1.00 98.38 94 GLN A CA 1
ATOM 724 C C . GLN A 1 94 ? -14.388 -1.393 -3.460 1.00 98.38 94 GLN A C 1
ATOM 726 O O . GLN A 1 94 ? -13.220 -1.079 -3.243 1.00 98.38 94 GLN A O 1
ATOM 731 N N . SER A 1 95 ? -15.301 -0.504 -3.871 1.00 97.88 95 SER A N 1
ATOM 732 C CA . SER A 1 95 ? -14.992 0.914 -4.081 1.00 97.88 95 SER A CA 1
ATOM 733 C C . SER A 1 95 ? -14.541 1.601 -2.793 1.00 97.88 95 SER A C 1
ATOM 735 O O . SER A 1 95 ? -13.593 2.379 -2.826 1.00 97.88 95 SER A O 1
ATOM 737 N N . THR A 1 96 ? -15.186 1.307 -1.666 1.00 98.50 96 THR A N 1
ATOM 738 C CA . THR A 1 96 ? -14.857 1.872 -0.352 1.00 98.50 96 THR A CA 1
ATOM 739 C C . THR A 1 96 ? -13.465 1.447 0.115 1.00 98.50 96 THR A C 1
ATOM 741 O O . THR A 1 96 ? -12.659 2.295 0.494 1.00 98.50 96 THR A O 1
ATOM 744 N N . ILE A 1 97 ? -13.143 0.152 0.030 1.00 98.62 97 ILE A N 1
ATOM 745 C CA . ILE A 1 97 ? -11.830 -0.383 0.415 1.00 98.62 97 ILE A CA 1
ATOM 746 C C . ILE A 1 97 ? -10.737 0.206 -0.484 1.00 98.62 97 ILE A C 1
ATOM 748 O O . ILE A 1 97 ? -9.721 0.695 0.009 1.00 98.62 97 ILE A O 1
ATOM 752 N N . LEU A 1 98 ? -10.954 0.201 -1.803 1.00 98.00 98 LEU A N 1
ATOM 753 C CA . LEU A 1 98 ? -9.976 0.709 -2.764 1.00 98.00 98 LEU A CA 1
ATOM 754 C C . LEU A 1 98 ? -9.776 2.220 -2.652 1.00 98.00 98 LEU A C 1
ATOM 756 O O . LEU A 1 98 ? -8.640 2.667 -2.763 1.00 98.00 98 LEU A O 1
ATOM 760 N N . SER A 1 99 ? -10.836 2.994 -2.395 1.00 98.00 99 SER A N 1
ATOM 761 C CA . SER A 1 99 ? -10.737 4.439 -2.142 1.00 98.00 99 SER A CA 1
ATOM 762 C C . SER A 1 99 ? -9.882 4.719 -0.913 1.00 98.00 99 SER A C 1
ATOM 764 O O . SER A 1 99 ? -8.935 5.503 -0.991 1.00 98.00 99 SER A O 1
ATOM 766 N N . ALA A 1 100 ? -10.154 4.019 0.194 1.00 98.69 100 ALA A N 1
ATOM 767 C CA . ALA A 1 100 ? -9.398 4.198 1.422 1.00 98.69 100 ALA A CA 1
ATOM 768 C C . ALA A 1 100 ? -7.906 3.936 1.198 1.00 98.69 100 ALA A C 1
ATOM 770 O O . ALA A 1 100 ? -7.089 4.784 1.550 1.00 98.69 100 ALA A O 1
ATOM 771 N N . ILE A 1 101 ? -7.552 2.818 0.551 1.00 98.56 101 ILE A N 1
ATOM 772 C CA . ILE A 1 101 ? -6.157 2.492 0.221 1.00 98.56 101 ILE A CA 1
ATOM 773 C C . ILE A 1 101 ? -5.564 3.532 -0.733 1.00 98.56 101 ILE A C 1
ATOM 775 O O . ILE A 1 101 ? -4.460 4.004 -0.495 1.00 98.56 101 ILE A O 1
ATOM 779 N N . PHE A 1 102 ? -6.275 3.927 -1.786 1.00 96.75 102 PHE A N 1
ATOM 780 C CA . PHE A 1 102 ? -5.761 4.855 -2.792 1.00 96.75 102 PHE A CA 1
ATOM 781 C C . PHE A 1 102 ? -5.400 6.219 -2.190 1.00 96.75 102 PHE A C 1
ATOM 783 O O . PHE A 1 102 ? -4.353 6.777 -2.506 1.00 96.75 102 PHE A O 1
ATOM 790 N N . HIS A 1 103 ? -6.229 6.740 -1.285 1.00 96.94 103 HIS A N 1
ATOM 791 C CA . HIS A 1 103 ? -6.026 8.064 -0.705 1.00 96.94 103 HIS A CA 1
ATOM 792 C C . HIS A 1 103 ? -5.241 8.074 0.608 1.00 96.94 103 HIS A C 1
ATOM 794 O O . HIS A 1 103 ? -5.047 9.152 1.179 1.00 96.94 103 HIS A O 1
ATOM 800 N N . HIS A 1 104 ? -4.833 6.922 1.149 1.00 97.44 104 HIS A N 1
ATOM 801 C CA . HIS A 1 104 ? -4.345 6.890 2.526 1.00 97.44 104 HIS A CA 1
ATOM 802 C C . HIS A 1 104 ? -3.078 7.728 2.723 1.00 97.44 104 HIS A C 1
ATOM 804 O O . HIS A 1 104 ? -2.930 8.328 3.779 1.00 97.44 104 HIS A O 1
ATOM 810 N N . SER A 1 105 ? -2.193 7.868 1.732 1.00 94.94 105 SER A N 1
ATOM 811 C CA . SER A 1 105 ? -1.009 8.729 1.868 1.00 94.94 105 SER A CA 1
ATOM 812 C C . SER A 1 105 ? -1.335 10.229 1.800 1.00 94.94 105 SER A C 1
ATOM 814 O O . SER A 1 105 ? -0.551 11.051 2.280 1.00 94.94 105 SE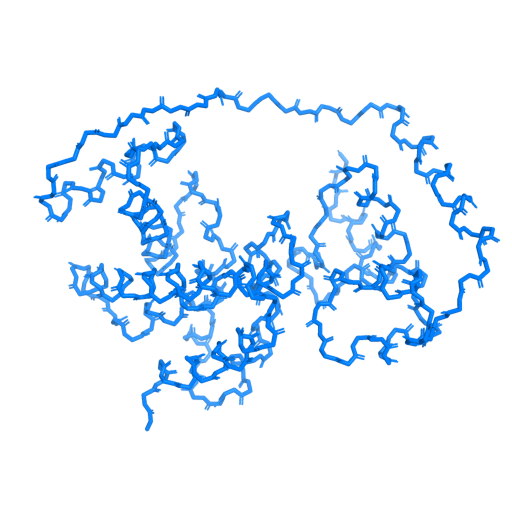R A O 1
ATOM 816 N N . ASP A 1 106 ? -2.494 10.607 1.250 1.00 94.00 106 ASP A N 1
ATOM 817 C CA . ASP A 1 106 ? -2.957 11.994 1.164 1.00 94.00 106 ASP A CA 1
ATOM 818 C C . ASP A 1 106 ? -3.608 12.448 2.478 1.00 94.00 106 ASP A C 1
ATOM 820 O O . ASP A 1 106 ? -4.827 12.568 2.635 1.00 94.00 106 ASP A O 1
ATOM 824 N N . LYS A 1 107 ? -2.756 12.691 3.475 1.00 92.69 107 LYS A N 1
ATOM 825 C CA . LYS A 1 107 ? -3.185 13.148 4.804 1.00 92.69 107 LYS A CA 1
ATOM 826 C C . LYS A 1 107 ? -3.626 14.617 4.826 1.00 92.69 107 LYS A C 1
ATOM 828 O O . LYS A 1 107 ? -4.214 15.017 5.837 1.00 92.69 107 LYS A O 1
ATOM 833 N N . GLY A 1 108 ? -3.328 15.384 3.771 1.00 88.81 108 GLY A N 1
ATOM 834 C CA . GLY A 1 108 ? -3.600 16.820 3.660 1.00 88.81 108 GLY A CA 1
ATOM 835 C C . GLY A 1 108 ? -5.030 17.142 3.233 1.00 88.81 108 GLY A C 1
ATOM 836 O O . GLY A 1 108 ? -5.573 18.150 3.678 1.00 88.81 108 GLY A O 1
ATOM 837 N N . HIS A 1 109 ? -5.657 16.263 2.450 1.00 92.38 109 HIS A N 1
ATOM 838 C CA . HIS A 1 109 ? -7.053 16.402 2.038 1.00 92.38 109 HIS A CA 1
ATOM 839 C C . HIS A 1 109 ? -7.976 15.462 2.819 1.00 92.38 109 HIS A C 1
ATOM 841 O O . HIS A 1 109 ? -7.544 14.446 3.376 1.00 92.38 109 HIS A O 1
ATOM 847 N N . SER A 1 110 ? -9.262 15.812 2.867 1.00 93.56 110 SER A N 1
ATOM 848 C CA . SER A 1 110 ? -10.316 14.987 3.460 1.00 93.56 110 SER A CA 1
ATOM 849 C C . SER A 1 110 ? -11.095 14.250 2.377 1.00 93.56 110 SER A C 1
ATOM 851 O O . SER A 1 110 ? -11.498 14.857 1.388 1.00 93.56 110 SER A O 1
ATOM 853 N N . HIS A 1 111 ? -11.325 12.956 2.591 1.00 96.62 111 HIS A N 1
ATOM 854 C CA . HIS A 1 111 ? -12.079 12.081 1.689 1.00 96.62 111 HIS A CA 1
ATOM 855 C C . HIS A 1 111 ? -13.225 11.380 2.441 1.00 96.62 111 HIS A C 1
ATOM 857 O O . HIS A 1 111 ? -13.758 11.924 3.411 1.00 96.62 111 HIS A O 1
ATOM 863 N N . GLY A 1 112 ? -13.647 10.203 1.970 1.00 96.94 112 GLY A N 1
ATOM 864 C CA . GLY A 1 112 ? -14.725 9.426 2.572 1.00 96.94 112 GLY A CA 1
ATOM 865 C C . GLY A 1 112 ? -14.423 8.964 3.999 1.00 96.94 112 GLY A C 1
ATOM 866 O O . GLY A 1 112 ? -13.284 8.965 4.465 1.00 96.94 112 GLY A O 1
ATOM 867 N N . THR A 1 113 ? -15.466 8.540 4.713 1.00 98.06 113 THR A N 1
ATOM 868 C CA . THR A 1 113 ? -15.358 8.136 6.124 1.00 98.06 113 THR A CA 1
ATOM 869 C C . THR A 1 113 ? -14.337 7.018 6.344 1.00 98.06 113 THR A C 1
ATOM 871 O O . THR A 1 113 ? -13.548 7.091 7.285 1.00 98.06 113 THR A O 1
ATOM 874 N N . TYR A 1 114 ? -14.319 6.007 5.471 1.00 98.69 114 TYR A N 1
ATOM 875 C CA . TYR A 1 114 ? -13.373 4.891 5.550 1.00 98.69 114 TYR A CA 1
ATOM 876 C C . TYR A 1 114 ? -11.941 5.311 5.195 1.00 98.69 114 TYR A C 1
ATOM 878 O O . TYR A 1 114 ? -10.997 4.859 5.841 1.00 98.69 114 TYR A O 1
ATOM 886 N N . ASP A 1 115 ? -11.772 6.231 4.243 1.00 98.69 115 ASP A N 1
ATOM 887 C CA . ASP A 1 115 ? -10.487 6.843 3.905 1.00 98.69 115 ASP A CA 1
ATOM 888 C C . ASP A 1 115 ? -9.904 7.576 5.118 1.00 98.69 115 ASP A C 1
ATOM 890 O O . ASP A 1 115 ? -8.742 7.379 5.472 1.00 98.69 115 ASP A O 1
ATOM 894 N N . GLU A 1 116 ? -10.715 8.383 5.808 1.00 98.56 116 GLU A N 1
ATOM 895 C CA . GLU A 1 116 ? -10.272 9.091 7.009 1.00 98.56 116 GLU A CA 1
ATOM 896 C C . GLU A 1 116 ? -9.988 8.138 8.175 1.00 98.56 116 GLU A C 1
ATOM 898 O O . GLU A 1 116 ? -9.049 8.386 8.930 1.00 98.56 116 GLU A O 1
ATOM 903 N N . ILE A 1 117 ? -10.734 7.033 8.309 1.00 98.81 117 ILE A N 1
ATOM 904 C CA . ILE A 1 117 ? -10.427 5.982 9.293 1.00 98.81 117 ILE A CA 1
ATOM 905 C C . ILE A 1 117 ? -9.056 5.365 9.020 1.00 98.81 117 ILE A C 1
ATOM 907 O O . ILE A 1 117 ? -8.254 5.278 9.948 1.00 98.81 117 ILE A O 1
ATOM 911 N N . LEU A 1 118 ? -8.756 4.972 7.777 1.00 98.81 118 LEU A N 1
ATOM 912 C CA . LEU A 1 118 ? -7.452 4.390 7.453 1.00 98.81 118 LEU A CA 1
ATOM 913 C C . LEU A 1 118 ? -6.322 5.402 7.670 1.00 98.81 118 LEU A C 1
ATOM 915 O O . LEU A 1 118 ? -5.321 5.085 8.307 1.00 98.81 118 LEU A O 1
ATOM 919 N N . LYS A 1 119 ? -6.492 6.644 7.201 1.00 98.62 119 LYS A N 1
ATOM 920 C CA . LYS A 1 119 ? -5.498 7.710 7.392 1.00 98.62 119 LYS A CA 1
ATOM 921 C C . LYS A 1 119 ? -5.179 7.938 8.865 1.00 98.62 119 LYS A C 1
ATOM 923 O O . LYS A 1 119 ? -4.013 8.151 9.205 1.00 98.62 119 LYS A O 1
ATOM 928 N N . ASP A 1 120 ? -6.210 7.949 9.703 1.00 98.38 120 ASP A N 1
ATOM 929 C CA . ASP A 1 120 ? -6.089 8.176 11.136 1.00 98.38 120 ASP A CA 1
ATOM 930 C C . ASP A 1 120 ? -5.449 6.973 11.839 1.00 98.38 120 ASP A C 1
ATOM 932 O O . ASP A 1 120 ? -4.505 7.158 12.608 1.00 98.38 120 ASP A O 1
ATOM 936 N N . ALA A 1 121 ? -5.892 5.754 11.520 1.00 98.62 121 ALA A N 1
ATOM 937 C CA . ALA A 1 121 ? -5.317 4.518 12.043 1.00 98.62 121 ALA A CA 1
ATOM 938 C C . ALA A 1 121 ? -3.827 4.384 11.698 1.00 98.62 121 ALA A C 1
ATOM 940 O O . ALA A 1 121 ? -3.040 4.063 12.580 1.00 98.62 121 ALA A O 1
ATOM 941 N N . ASP A 1 122 ? -3.428 4.702 10.465 1.00 98.25 122 ASP A N 1
ATOM 942 C CA . ASP A 1 122 ? -2.028 4.670 10.026 1.00 98.25 122 ASP A CA 1
ATOM 943 C C . ASP A 1 122 ? -1.151 5.685 10.791 1.00 98.25 122 ASP A C 1
ATOM 945 O O . ASP A 1 122 ? -0.093 5.341 11.317 1.00 98.25 122 ASP A O 1
ATOM 949 N N . VAL A 1 123 ? -1.620 6.933 10.970 1.00 97.00 123 VAL A N 1
ATOM 950 C CA . VAL A 1 123 ? -0.876 7.913 11.791 1.00 97.00 123 VAL A CA 1
ATOM 951 C C . VAL A 1 123 ? -0.760 7.448 13.242 1.00 97.00 123 VAL A C 1
ATOM 953 O O . VAL A 1 123 ? 0.309 7.585 13.840 1.00 97.00 123 VAL A O 1
ATOM 956 N N . LEU A 1 124 ? -1.851 6.937 13.814 1.00 96.94 124 LEU A N 1
ATOM 957 C CA . LEU A 1 124 ? -1.882 6.515 15.208 1.00 96.94 124 LEU A CA 1
ATOM 958 C C . LEU A 1 124 ? -1.011 5.275 15.441 1.00 96.94 124 LEU A C 1
ATOM 960 O O . LEU A 1 124 ? -0.258 5.258 16.409 1.00 96.94 124 LEU A O 1
ATOM 964 N N . GLN A 1 125 ? -1.065 4.275 14.557 1.00 97.19 125 GLN A N 1
ATOM 965 C CA . GLN A 1 125 ? -0.249 3.065 14.665 1.00 97.19 125 GLN A CA 1
ATOM 966 C C . GLN A 1 125 ? 1.236 3.419 14.635 1.00 97.19 125 GLN A C 1
ATOM 968 O O . GLN A 1 125 ? 1.970 3.020 15.537 1.00 97.19 125 GLN A O 1
ATOM 973 N N . ALA A 1 126 ? 1.654 4.224 13.652 1.00 93.44 126 ALA A N 1
ATOM 974 C CA . ALA A 1 126 ? 3.045 4.638 13.517 1.00 93.44 126 ALA A CA 1
ATOM 975 C C . ALA A 1 126 ? 3.538 5.399 14.759 1.00 93.44 126 ALA A C 1
ATOM 977 O O . ALA A 1 126 ? 4.658 5.180 15.213 1.00 93.44 126 ALA A O 1
ATOM 978 N N . TYR A 1 127 ? 2.692 6.261 15.337 1.00 94.81 127 TYR A N 1
ATOM 979 C CA . TYR A 1 127 ? 3.020 6.985 16.565 1.00 94.81 127 TYR A CA 1
ATOM 980 C C . TYR A 1 127 ? 3.135 6.065 17.789 1.00 94.81 127 TYR A C 1
ATOM 982 O O . TYR A 1 127 ? 4.067 6.214 18.571 1.00 94.81 127 TYR A O 1
ATOM 990 N N . LEU A 1 128 ? 2.203 5.123 17.966 1.00 93.25 128 LEU A N 1
ATOM 991 C CA . LEU A 1 128 ? 2.192 4.215 19.119 1.00 93.25 128 LEU A CA 1
ATOM 992 C C . LEU A 1 128 ? 3.318 3.176 19.070 1.00 93.25 128 LEU A C 1
ATOM 994 O O . LEU A 1 128 ? 3.788 2.736 20.116 1.00 93.25 128 LEU A O 1
ATOM 998 N N . GLN A 1 129 ? 3.741 2.782 17.869 1.00 89.75 129 GLN A N 1
ATOM 999 C CA . GLN A 1 129 ? 4.837 1.837 17.671 1.00 89.75 129 GLN A CA 1
ATOM 1000 C C . GLN A 1 129 ? 6.213 2.483 17.915 1.00 89.75 129 GLN A C 1
ATOM 1002 O O . GLN A 1 129 ? 7.148 1.806 18.346 1.00 89.75 129 GLN A O 1
ATOM 1007 N N . ASP A 1 130 ? 6.355 3.783 17.641 1.00 85.56 130 ASP A N 1
ATOM 1008 C CA . ASP A 1 130 ? 7.608 4.514 17.816 1.00 85.56 130 ASP A CA 1
ATOM 1009 C C . ASP A 1 130 ? 7.825 4.934 19.278 1.00 85.56 130 ASP A C 1
ATOM 1011 O O . ASP A 1 130 ? 7.269 5.919 19.771 1.00 85.56 130 ASP A O 1
ATOM 1015 N N . ALA A 1 131 ? 8.735 4.235 19.960 1.00 79.94 131 ALA A N 1
ATOM 1016 C CA . ALA A 1 131 ? 9.133 4.547 21.333 1.00 79.94 131 ALA A CA 1
ATOM 1017 C C . ALA A 1 131 ? 9.697 5.972 21.507 1.00 79.94 131 ALA A C 1
ATOM 1019 O O . ALA A 1 131 ? 9.721 6.493 22.622 1.00 79.94 131 ALA A O 1
ATOM 1020 N N . SER A 1 132 ? 10.138 6.629 20.428 1.00 83.19 132 SER A N 1
ATOM 1021 C CA . SER A 1 132 ? 10.633 8.006 20.478 1.00 83.19 132 SER A CA 1
ATOM 1022 C C . SER A 1 132 ? 9.523 9.063 20.483 1.00 83.19 132 SER A C 1
ATOM 1024 O O . SER A 1 132 ? 9.816 10.251 20.647 1.00 83.19 132 SER A O 1
ATOM 1026 N N . SER A 1 133 ? 8.254 8.652 20.347 1.00 85.06 133 SER A N 1
ATOM 1027 C CA . SER A 1 133 ? 7.085 9.541 20.341 1.00 85.06 133 SER A CA 1
ATOM 1028 C C . SER A 1 133 ? 7.206 10.676 19.319 1.00 85.06 133 SER A C 1
ATOM 1030 O O . SER A 1 133 ? 6.739 11.797 19.562 1.00 85.06 133 SER A O 1
ATOM 1032 N N . LYS A 1 134 ? 7.869 10.430 18.184 1.00 90.00 134 LYS A N 1
ATOM 1033 C CA . LYS A 1 134 ? 8.090 11.447 17.160 1.00 90.00 134 LYS A CA 1
ATOM 1034 C C . LYS A 1 134 ? 6.949 11.466 16.157 1.00 90.00 134 LYS A C 1
ATOM 1036 O O . LYS A 1 134 ? 6.384 10.442 15.792 1.00 90.00 134 LYS A O 1
ATOM 1041 N N . ILE A 1 135 ? 6.636 12.655 15.648 1.00 91.56 135 ILE A N 1
ATOM 1042 C CA . ILE A 1 135 ? 5.692 12.801 14.542 1.00 91.56 135 ILE A CA 1
ATOM 1043 C C . ILE A 1 135 ? 6.141 13.857 13.541 1.00 91.56 135 ILE A C 1
ATOM 1045 O O . ILE A 1 135 ? 6.633 14.929 13.899 1.00 91.56 135 ILE A O 1
ATOM 1049 N N . LEU A 1 136 ? 5.923 13.562 12.262 1.00 89.81 136 LEU A N 1
ATOM 1050 C CA . LEU A 1 136 ? 6.108 14.537 11.201 1.00 89.81 136 LEU A CA 1
ATOM 1051 C C . LEU A 1 136 ? 5.119 15.695 11.388 1.00 89.81 136 LEU A C 1
ATOM 1053 O O . LEU A 1 136 ? 3.930 15.474 11.624 1.00 89.81 136 LEU A O 1
ATOM 1057 N N . ARG A 1 137 ? 5.586 16.934 11.221 1.00 89.31 137 ARG A N 1
ATOM 1058 C CA . ARG A 1 137 ? 4.773 18.152 11.378 1.00 89.31 137 ARG A CA 1
ATOM 1059 C C . ARG A 1 137 ? 3.436 18.094 10.639 1.00 89.31 137 ARG A C 1
ATOM 1061 O O . ARG A 1 137 ? 2.417 18.458 11.219 1.00 89.31 137 ARG A O 1
ATOM 1068 N N . SER A 1 138 ? 3.423 17.589 9.406 1.00 88.62 138 SER A N 1
ATOM 1069 C CA . SER A 1 138 ? 2.209 17.467 8.584 1.00 88.62 138 SER A CA 1
ATOM 1070 C C . SER A 1 138 ? 1.164 16.499 9.152 1.00 88.62 138 SER A C 1
ATOM 1072 O O . SER A 1 138 ? -0.012 16.605 8.819 1.00 88.62 138 SER A O 1
ATOM 1074 N N . ARG A 1 139 ? 1.559 15.571 10.033 1.00 92.19 139 ARG A N 1
ATOM 1075 C CA . ARG A 1 139 ? 0.666 14.580 10.654 1.00 92.19 139 ARG A CA 1
ATOM 1076 C C . ARG A 1 139 ? 0.175 15.009 12.043 1.00 92.19 139 ARG A C 1
ATOM 1078 O O . ARG A 1 139 ? -0.761 14.402 12.558 1.00 92.19 139 ARG A O 1
ATOM 1085 N N . LYS A 1 140 ? 0.747 16.069 12.634 1.00 92.69 140 LYS A N 1
ATOM 1086 C CA . LYS A 1 140 ? 0.437 16.504 14.007 1.00 92.69 140 LYS A CA 1
ATOM 1087 C C . LYS A 1 140 ? -1.046 16.812 14.213 1.00 92.69 140 LYS A C 1
ATOM 1089 O O . LYS A 1 140 ? -1.650 16.252 15.117 1.00 92.69 140 LYS A O 1
ATOM 1094 N N . CYS A 1 141 ? -1.643 17.668 13.381 1.00 92.75 141 CYS A N 1
ATOM 1095 C CA . CYS A 1 141 ? -3.043 18.077 13.562 1.00 92.75 141 CYS A CA 1
ATOM 1096 C C . CYS A 1 141 ? -4.006 16.882 13.519 1.00 92.75 141 CYS A C 1
ATOM 1098 O O . CYS A 1 141 ? -4.998 16.848 14.245 1.00 92.75 141 CYS A O 1
ATOM 1100 N N . ARG A 1 142 ? -3.692 15.887 12.683 1.00 95.12 142 ARG A N 1
ATOM 1101 C CA . ARG A 1 142 ? -4.450 14.640 12.586 1.00 95.12 142 ARG A CA 1
ATOM 1102 C C . ARG A 1 142 ? -4.320 13.823 13.872 1.00 95.12 142 ARG A C 1
ATOM 1104 O O . ARG A 1 142 ? -5.337 13.442 14.440 1.00 95.12 142 ARG A O 1
ATOM 1111 N N . LEU A 1 143 ? -3.098 13.643 14.377 1.00 95.50 143 LEU A N 1
ATOM 1112 C CA . LEU A 1 143 ? -2.851 12.956 15.645 1.00 95.50 143 LEU A CA 1
ATOM 1113 C C . LEU A 1 143 ? -3.535 13.658 16.837 1.00 95.50 143 LEU A C 1
ATOM 1115 O O . LEU A 1 143 ? -4.191 12.990 17.634 1.00 95.50 143 LEU A O 1
ATOM 1119 N N . ASP A 1 144 ? -3.454 14.989 16.935 1.00 94.88 144 ASP A N 1
ATOM 1120 C CA . ASP A 1 144 ? -4.097 15.766 18.008 1.00 94.88 144 ASP A CA 1
ATOM 1121 C C . ASP A 1 144 ? -5.632 15.553 17.999 1.00 94.88 144 ASP A C 1
ATOM 1123 O O . ASP A 1 144 ? -6.252 15.360 19.050 1.00 94.88 144 ASP A O 1
ATOM 1127 N N . ARG A 1 145 ? -6.254 15.511 16.809 1.00 95.31 145 ARG A N 1
ATOM 1128 C CA . ARG A 1 145 ? -7.693 15.231 16.650 1.00 95.31 145 ARG A CA 1
ATOM 1129 C C . ARG A 1 145 ? -8.061 13.823 17.115 1.00 95.31 145 ARG A C 1
ATOM 1131 O O . ARG A 1 145 ? -9.011 13.681 17.882 1.00 95.31 145 ARG A O 1
ATOM 1138 N N . ILE A 1 146 ? -7.311 12.810 16.679 1.00 95.81 146 ILE A N 1
ATOM 1139 C CA . ILE A 1 146 ? -7.535 11.406 17.065 1.00 95.81 146 ILE A CA 1
ATOM 1140 C C . ILE A 1 146 ? -7.396 11.245 18.580 1.00 95.81 146 ILE A C 1
ATOM 1142 O O . ILE A 1 146 ? -8.210 10.594 19.226 1.00 95.81 146 ILE A O 1
ATOM 1146 N N . SER A 1 147 ? -6.398 11.900 19.167 1.00 94.69 147 SER A N 1
ATOM 1147 C CA . SER A 1 147 ? -6.142 11.847 20.608 1.00 94.69 147 SER A CA 1
ATOM 1148 C C . SER A 1 147 ? -7.301 12.418 21.405 1.00 94.69 147 SER A C 1
ATOM 1150 O O . SER A 1 147 ? -7.747 11.804 22.369 1.00 94.69 147 SER A O 1
ATOM 1152 N N . LYS A 1 148 ? -7.857 13.550 20.961 1.00 96.56 148 LYS A N 1
ATOM 1153 C CA . LYS A 1 148 ? -9.060 14.129 21.564 1.00 96.56 148 LYS A CA 1
ATOM 1154 C C . LYS A 1 148 ? -10.284 13.227 21.389 1.00 96.56 148 LYS A C 1
ATOM 1156 O O . LYS A 1 148 ? -11.052 13.072 22.333 1.00 96.56 148 LYS A O 1
ATOM 1161 N N . GLU A 1 149 ? -10.468 12.638 20.208 1.00 96.94 149 GLU A N 1
ATOM 1162 C CA . GLU A 1 149 ? -11.576 11.716 19.911 1.00 96.94 149 GLU A CA 1
ATOM 1163 C C . GLU A 1 149 ? -11.554 10.475 20.820 1.00 96.94 149 GLU A C 1
ATOM 1165 O O . GLU A 1 149 ? -12.605 10.032 21.297 1.00 96.94 149 GLU A O 1
ATOM 1170 N N . LEU A 1 150 ? -10.357 9.945 21.086 1.00 96.38 150 LEU A N 1
ATOM 1171 C CA . LEU A 1 150 ? -10.129 8.740 21.886 1.00 96.38 150 LEU A CA 1
ATOM 1172 C C . LEU A 1 150 ? -9.869 9.013 23.377 1.00 96.38 150 LEU A C 1
ATOM 1174 O O . LEU A 1 150 ? -9.813 8.069 24.159 1.00 96.38 150 LEU A O 1
ATOM 1178 N N . GLY A 1 151 ? -9.723 10.275 23.786 1.00 96.06 151 GLY A N 1
ATOM 1179 C CA . GLY A 1 151 ? -9.395 10.641 25.168 1.00 96.06 151 GLY A CA 1
ATOM 1180 C C . GLY A 1 151 ? -7.962 10.284 25.585 1.00 96.06 151 GLY A C 1
ATOM 1181 O O . GLY A 1 151 ? -7.709 10.033 26.760 1.00 96.06 151 GLY A O 1
ATOM 1182 N N . LEU A 1 152 ? -7.024 10.241 24.637 1.00 92.88 152 LEU A N 1
ATOM 1183 C CA . LEU A 1 152 ? -5.617 9.935 24.890 1.00 92.88 152 LEU A CA 1
ATOM 1184 C C . LEU A 1 152 ? -4.860 11.194 25.322 1.00 92.88 152 LEU A C 1
ATOM 1186 O O . LEU A 1 152 ? -4.968 12.247 24.690 1.00 92.88 152 LEU A O 1
ATOM 1190 N N . ASN A 1 153 ? -4.040 11.070 26.364 1.00 90.56 153 ASN A N 1
ATOM 1191 C CA . ASN A 1 153 ? -3.119 12.124 26.780 1.00 90.56 153 ASN A CA 1
ATOM 1192 C C . ASN A 1 153 ? -1.733 11.867 26.181 1.00 90.56 153 ASN A C 1
ATOM 1194 O O . ASN A 1 153 ? -0.930 11.141 26.765 1.00 90.56 153 ASN A O 1
ATOM 1198 N N . ILE A 1 154 ? -1.470 12.439 25.006 1.00 88.25 154 ILE A N 1
ATOM 1199 C CA . ILE A 1 154 ? -0.202 12.267 24.294 1.00 88.25 154 ILE A CA 1
ATOM 1200 C C . ILE A 1 154 ? 0.467 13.612 24.010 1.00 88.25 154 ILE A C 1
ATOM 1202 O O . ILE A 1 154 ? -0.197 14.622 23.776 1.00 88.25 154 ILE A O 1
ATOM 1206 N N . GLN A 1 155 ? 1.797 13.618 24.023 1.00 87.19 155 GLN A N 1
ATOM 1207 C CA . GLN A 1 155 ? 2.619 14.803 23.778 1.00 87.19 155 GLN A CA 1
ATOM 1208 C C . GLN A 1 155 ? 3.745 14.436 22.804 1.00 87.19 155 GLN A C 1
ATOM 1210 O O . GLN A 1 155 ? 4.829 14.037 23.232 1.00 87.19 155 GLN A O 1
ATOM 1215 N N . PRO A 1 156 ? 3.493 14.490 21.484 1.00 91.81 156 PRO A N 1
ATOM 1216 C CA . PRO A 1 156 ? 4.466 14.052 20.495 1.00 91.81 156 PRO A CA 1
ATOM 1217 C C . PRO A 1 156 ? 5.586 15.082 20.288 1.00 91.81 156 PRO A C 1
ATOM 1219 O O . PRO A 1 156 ? 5.343 16.292 20.250 1.00 91.81 156 PRO A O 1
ATOM 1222 N N . THR A 1 157 ? 6.804 14.601 20.039 1.00 91.94 157 THR A N 1
ATOM 1223 C CA . THR A 1 157 ? 7.922 15.438 19.581 1.00 91.94 157 THR A CA 1
ATOM 1224 C C . THR A 1 157 ? 7.824 15.650 18.069 1.00 91.94 157 THR A C 1
ATOM 1226 O O . THR A 1 157 ? 7.859 14.702 17.287 1.00 91.94 157 THR A O 1
ATOM 1229 N N . VAL A 1 158 ? 7.701 16.901 17.625 1.00 91.69 158 VAL A N 1
ATOM 1230 C CA . VAL A 1 158 ? 7.444 17.226 16.211 1.00 91.69 158 VAL A CA 1
ATOM 1231 C C . VAL A 1 158 ? 8.747 17.427 15.440 1.00 91.69 158 VAL A C 1
ATOM 1233 O O . VAL A 1 158 ? 9.602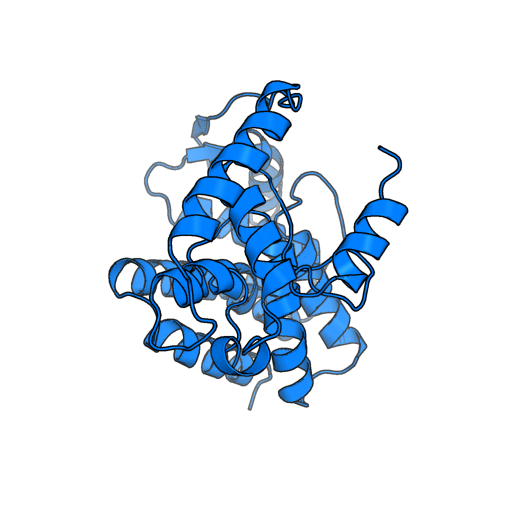 18.195 15.874 1.00 91.69 158 VAL A O 1
ATOM 1236 N N . TYR A 1 159 ? 8.870 16.817 14.259 1.00 89.81 159 TYR A N 1
ATOM 1237 C CA . TYR A 1 159 ? 10.017 16.998 13.359 1.00 89.81 159 TYR A CA 1
ATOM 1238 C C . TYR A 1 159 ? 9.598 17.261 11.898 1.00 89.81 159 TYR A C 1
ATOM 1240 O O . TYR A 1 159 ? 8.426 17.136 11.536 1.00 89.81 159 TYR A O 1
ATOM 1248 N N . GLY A 1 160 ? 10.566 17.646 11.058 1.00 83.00 160 GLY A N 1
ATOM 1249 C CA . GLY A 1 160 ? 10.383 17.937 9.628 1.00 83.00 160 GLY A CA 1
ATOM 1250 C C . GLY A 1 160 ? 10.092 19.413 9.301 1.00 83.00 160 GLY A C 1
ATOM 1251 O O . GLY A 1 160 ? 9.463 20.135 10.085 1.00 83.00 160 GLY A O 1
ATOM 1252 N N . GLN A 1 161 ? 10.571 19.853 8.131 1.00 66.25 161 GLN A N 1
ATOM 1253 C CA . GLN A 1 161 ? 10.343 21.185 7.545 1.00 66.25 161 GLN A CA 1
ATOM 1254 C C . GLN A 1 161 ? 9.279 21.129 6.431 1.00 66.25 161 GLN A C 1
ATOM 1256 O O . GLN A 1 161 ? 8.909 20.047 5.976 1.00 66.25 161 GLN A O 1
ATOM 1261 N N . ALA A 1 162 ? 8.761 22.290 6.014 1.00 58.31 162 ALA A N 1
ATOM 1262 C CA . ALA A 1 162 ? 7.850 22.387 4.874 1.00 58.31 162 ALA A CA 1
ATOM 1263 C C . ALA A 1 162 ? 8.563 21.947 3.584 1.00 58.31 162 ALA A C 1
ATOM 1265 O O . ALA A 1 162 ? 9.702 22.342 3.341 1.00 58.31 162 ALA A O 1
ATOM 1266 N N . ILE A 1 163 ? 7.901 21.116 2.777 1.00 57.19 163 ILE A N 1
ATOM 1267 C CA . ILE A 1 163 ? 8.446 20.612 1.512 1.00 57.19 163 ILE A CA 1
ATOM 1268 C C . ILE A 1 163 ? 8.572 21.792 0.537 1.00 57.19 163 ILE A C 1
ATOM 1270 O O . ILE A 1 163 ? 7.565 22.403 0.183 1.00 57.19 163 ILE A O 1
ATOM 1274 N N . GLN A 1 164 ? 9.793 22.106 0.098 1.00 45.16 164 GLN A N 1
ATOM 1275 C CA . GLN A 1 164 ? 10.016 22.928 -1.093 1.00 45.16 164 GLN A CA 1
ATOM 1276 C C . GLN A 1 164 ? 9.810 22.043 -2.326 1.00 45.16 164 GLN A C 1
ATOM 1278 O O . GLN A 1 164 ? 10.395 20.962 -2.419 1.00 45.16 164 GLN A O 1
ATOM 1283 N N . GLN A 1 165 ? 8.955 22.476 -3.254 1.00 47.78 165 GLN A N 1
ATOM 1284 C CA . GLN A 1 165 ? 8.768 21.793 -4.534 1.00 47.78 165 GLN A CA 1
ATOM 1285 C C . GLN A 1 165 ? 10.093 21.800 -5.305 1.00 47.78 165 GLN A C 1
ATOM 1287 O O . GLN A 1 165 ? 10.634 22.862 -5.606 1.00 47.78 165 GLN A O 1
ATOM 1292 N N . HIS A 1 166 ? 10.620 20.612 -5.604 1.00 47.59 166 HIS A N 1
ATOM 1293 C CA . HIS A 1 166 ? 11.748 20.459 -6.516 1.00 47.59 166 HIS A CA 1
ATOM 1294 C C . HIS A 1 166 ? 11.270 20.772 -7.937 1.00 47.59 166 HIS A C 1
ATOM 1296 O O . HIS A 1 166 ? 10.358 20.117 -8.439 1.00 47.59 166 HIS A O 1
ATOM 1302 N N . GLN A 1 167 ? 11.879 21.770 -8.575 1.00 51.25 167 GLN A N 1
ATOM 1303 C CA . GLN A 1 167 ? 11.726 21.983 -10.010 1.00 51.25 167 GLN A CA 1
ATOM 1304 C C . GLN A 1 167 ? 12.580 20.958 -10.759 1.00 51.25 167 GLN A C 1
ATOM 1306 O O . GLN A 1 167 ? 13.739 20.722 -10.417 1.00 51.25 167 GLN A O 1
ATOM 1311 N N . ILE A 1 168 ? 11.984 20.338 -11.774 1.00 56.19 168 ILE A N 1
ATOM 1312 C CA . ILE A 1 168 ? 12.680 19.484 -12.736 1.00 56.19 168 ILE A CA 1
ATOM 1313 C C . ILE A 1 168 ? 13.605 20.406 -13.546 1.00 56.19 168 ILE A C 1
ATOM 1315 O O . ILE A 1 168 ? 13.124 21.283 -14.256 1.00 56.19 168 ILE A O 1
ATOM 1319 N N . SER A 1 169 ? 14.919 20.257 -13.372 1.00 61.53 169 SER A N 1
ATOM 1320 C CA . SER A 1 169 ? 15.944 20.988 -14.132 1.00 61.53 169 SER A CA 1
ATOM 1321 C C . SER A 1 169 ? 16.143 20.356 -15.515 1.00 61.53 169 SER A C 1
ATOM 1323 O O . SER A 1 169 ? 16.003 19.138 -15.649 1.00 61.53 169 SER A O 1
ATOM 1325 N N . ASP A 1 170 ? 16.547 21.151 -16.510 1.00 63.38 170 ASP A N 1
ATOM 1326 C CA . ASP A 1 170 ? 16.920 20.699 -17.865 1.00 63.38 170 ASP A CA 1
ATOM 1327 C C . ASP A 1 170 ? 17.990 19.580 -17.862 1.00 63.38 170 ASP A C 1
ATOM 1329 O O . ASP A 1 170 ? 18.061 18.771 -18.787 1.00 63.38 170 ASP A O 1
ATOM 1333 N N . ASP A 1 171 ? 18.765 19.469 -16.778 1.00 75.31 171 ASP A N 1
ATOM 1334 C CA . ASP A 1 171 ? 19.733 18.396 -16.504 1.00 75.31 171 ASP A CA 1
ATOM 1335 C C . ASP A 1 171 ? 19.115 16.977 -16.519 1.00 75.31 171 ASP A C 1
ATOM 1337 O O . ASP A 1 171 ? 19.757 16.006 -16.920 1.00 75.31 171 ASP A O 1
ATOM 1341 N N . LEU A 1 172 ? 17.839 16.832 -16.142 1.00 76.25 172 LEU A N 1
ATOM 1342 C CA . LEU A 1 172 ? 17.190 15.520 -16.006 1.00 76.25 172 LEU A CA 1
ATOM 1343 C C . LEU A 1 172 ? 16.961 14.808 -17.345 1.00 76.25 172 LEU A C 1
ATOM 1345 O O . LEU A 1 172 ? 17.013 13.580 -17.396 1.00 76.25 172 LEU A O 1
ATOM 1349 N N . THR A 1 173 ? 16.730 15.551 -18.429 1.00 76.38 173 THR A N 1
ATOM 1350 C CA . THR A 1 173 ? 16.494 14.953 -19.754 1.00 76.38 173 THR A CA 1
ATOM 1351 C C . THR A 1 173 ? 17.773 14.339 -20.318 1.00 76.38 173 THR A C 1
ATOM 1353 O O . THR A 1 173 ? 17.735 13.233 -20.855 1.00 76.38 173 THR A O 1
ATOM 1356 N N . ASN A 1 174 ? 18.913 15.013 -20.140 1.00 83.75 174 ASN A N 1
ATOM 1357 C CA . ASN A 1 174 ? 20.213 14.485 -20.560 1.00 83.75 174 ASN A CA 1
ATOM 1358 C C . ASN A 1 174 ? 20.569 13.225 -19.766 1.00 83.75 174 ASN A C 1
ATOM 1360 O O . ASN A 1 174 ? 20.908 12.201 -20.352 1.00 83.75 174 ASN A O 1
ATOM 1364 N N . ARG A 1 175 ? 20.354 13.255 -18.446 1.00 88.19 175 ARG A N 1
ATOM 1365 C CA . ARG A 1 175 ? 20.566 12.089 -17.579 1.00 88.19 175 ARG A CA 1
ATOM 1366 C C . ARG A 1 175 ? 19.676 10.899 -17.943 1.00 88.19 175 ARG A C 1
ATOM 1368 O O . ARG A 1 175 ? 20.096 9.754 -17.797 1.00 88.19 175 ARG A O 1
ATOM 1375 N N . LEU A 1 176 ? 18.448 11.139 -18.416 1.00 90.50 176 LEU A N 1
ATOM 1376 C CA . LEU A 1 176 ? 17.574 10.064 -18.893 1.00 90.50 176 LEU A CA 1
ATOM 1377 C C . LEU A 1 176 ? 18.161 9.363 -20.120 1.00 90.50 176 LEU A C 1
ATOM 1379 O O . LEU A 1 176 ? 18.133 8.135 -20.185 1.00 90.50 176 LEU A O 1
ATOM 1383 N N . ALA A 1 177 ? 18.670 10.141 -21.080 1.00 90.19 177 ALA A N 1
ATOM 1384 C CA . ALA A 1 177 ? 19.296 9.609 -22.284 1.00 90.19 177 ALA A CA 1
ATOM 1385 C C . ALA A 1 177 ? 20.553 8.793 -21.944 1.00 90.19 177 ALA A C 1
ATOM 1387 O O . ALA A 1 177 ? 20.678 7.667 -22.414 1.00 90.19 177 ALA A O 1
ATOM 1388 N N . GLU A 1 178 ? 21.412 9.305 -21.057 1.00 92.44 178 GLU A N 1
ATOM 1389 C CA . GLU A 1 178 ? 22.621 8.612 -20.588 1.00 92.44 178 GLU A CA 1
ATOM 1390 C C . GLU A 1 178 ? 22.298 7.245 -19.963 1.00 92.44 178 GLU A C 1
ATOM 1392 O O . GLU A 1 178 ? 22.836 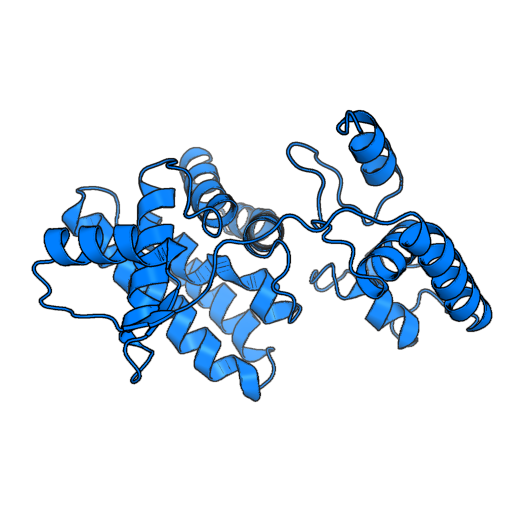6.227 -20.396 1.00 92.44 178 GLU A O 1
ATOM 1397 N N . ILE A 1 179 ? 21.357 7.180 -19.008 1.00 93.75 179 ILE A N 1
ATOM 1398 C CA . ILE A 1 179 ? 20.967 5.902 -18.382 1.00 93.75 179 ILE A CA 1
ATOM 1399 C C . ILE A 1 179 ? 20.353 4.937 -19.402 1.00 93.75 179 ILE A C 1
ATOM 1401 O O . ILE A 1 179 ? 20.608 3.730 -19.352 1.00 93.75 179 ILE A O 1
ATOM 1405 N N . ALA A 1 180 ? 19.542 5.445 -20.332 1.00 94.19 180 ALA A N 1
ATOM 1406 C CA . ALA A 1 180 ? 18.959 4.610 -21.374 1.00 94.19 180 ALA A CA 1
ATOM 1407 C C . ALA A 1 180 ? 20.045 4.007 -22.283 1.00 94.19 180 ALA A C 1
ATOM 1409 O O . ALA A 1 180 ? 19.978 2.817 -22.595 1.00 94.19 180 ALA A O 1
ATOM 1410 N N . GLU A 1 181 ? 21.059 4.784 -22.670 1.00 94.62 181 GLU A N 1
ATOM 1411 C CA . GLU A 1 181 ? 22.201 4.295 -23.452 1.00 94.62 181 GLU A CA 1
ATOM 1412 C C . GLU A 1 181 ? 23.020 3.256 -22.674 1.00 94.62 181 GLU A C 1
ATOM 1414 O O . GLU A 1 181 ? 23.290 2.170 -23.198 1.00 94.62 181 GLU A O 1
ATOM 1419 N N . GLU A 1 182 ? 23.346 3.531 -21.408 1.00 94.19 182 GLU A N 1
ATOM 1420 C CA . GLU A 1 182 ? 24.094 2.612 -20.543 1.00 94.19 182 GLU A CA 1
ATOM 1421 C C . GLU A 1 182 ? 23.406 1.249 -20.401 1.00 94.19 182 GLU A C 1
ATOM 1423 O O . GLU A 1 182 ? 24.061 0.205 -20.483 1.00 94.19 182 GLU A O 1
ATOM 1428 N N . LEU A 1 183 ? 22.085 1.240 -20.202 1.00 93.69 183 LEU A N 1
ATOM 1429 C CA . LEU A 1 183 ? 21.316 0.003 -20.083 1.00 93.69 183 LEU A CA 1
ATOM 1430 C C . LEU A 1 183 ? 21.133 -0.695 -21.438 1.00 93.69 183 LEU A C 1
ATOM 1432 O O . LEU A 1 183 ? 21.198 -1.923 -21.502 1.00 93.69 183 LEU A O 1
ATOM 1436 N N . ALA A 1 184 ? 20.952 0.051 -22.532 1.00 92.00 184 ALA A N 1
ATOM 1437 C CA . ALA A 1 184 ? 20.772 -0.524 -23.867 1.00 92.00 184 ALA A CA 1
ATOM 1438 C C . ALA A 1 184 ? 21.995 -1.341 -24.327 1.00 92.00 184 ALA A C 1
ATOM 1440 O O . ALA A 1 184 ? 21.844 -2.373 -24.988 1.00 92.00 184 ALA A O 1
ATOM 1441 N N . VAL A 1 185 ? 23.209 -0.934 -23.936 1.00 94.50 185 VAL A N 1
ATOM 1442 C CA . VAL A 1 185 ? 24.456 -1.645 -24.276 1.00 94.50 185 VAL A CA 1
ATOM 1443 C C . VAL A 1 185 ? 24.578 -3.001 -23.563 1.00 94.50 185 VAL A C 1
ATOM 1445 O O . VAL A 1 185 ? 25.282 -3.887 -24.056 1.00 94.50 185 VAL A O 1
ATOM 1448 N N . ARG A 1 186 ? 23.849 -3.230 -22.459 1.00 91.94 186 ARG A N 1
ATOM 1449 C CA . ARG A 1 186 ? 23.907 -4.484 -21.678 1.00 91.94 186 ARG A CA 1
ATOM 1450 C C . ARG A 1 186 ? 23.281 -5.696 -22.376 1.00 91.94 186 ARG A C 1
ATOM 1452 O O . ARG A 1 186 ? 23.414 -6.805 -21.876 1.00 91.94 186 ARG A O 1
ATOM 1459 N N . LYS A 1 187 ? 22.659 -5.516 -23.552 1.00 88.94 187 LYS A N 1
ATOM 1460 C CA . LYS A 1 187 ? 22.010 -6.588 -24.342 1.00 88.94 187 LYS A CA 1
ATOM 1461 C C . LYS A 1 187 ? 20.988 -7.392 -23.526 1.00 88.94 187 LYS A C 1
ATOM 1463 O O . LYS A 1 187 ? 20.905 -8.610 -23.664 1.00 88.94 187 LYS A O 1
ATOM 1468 N N . ILE A 1 188 ? 20.215 -6.682 -22.708 1.00 91.69 188 ILE A N 1
ATOM 1469 C CA . ILE A 1 188 ? 19.194 -7.240 -21.820 1.00 91.69 188 ILE A CA 1
ATOM 1470 C C . ILE A 1 188 ? 18.190 -8.055 -22.638 1.00 91.69 188 ILE A C 1
ATOM 1472 O O . ILE A 1 188 ? 17.622 -7.573 -23.625 1.00 91.69 188 ILE A O 1
ATOM 1476 N N . VAL A 1 189 ? 17.950 -9.290 -22.216 1.00 89.75 189 VAL A N 1
ATOM 1477 C CA . VAL A 1 189 ? 16.974 -10.194 -22.816 1.00 89.75 189 VAL A CA 1
ATOM 1478 C C . VAL A 1 189 ? 15.752 -10.249 -21.909 1.00 89.75 189 VAL A C 1
ATOM 1480 O O . VAL A 1 189 ? 15.862 -10.471 -20.712 1.00 89.75 189 VAL A O 1
ATOM 1483 N N . GLY A 1 190 ? 14.555 -10.079 -22.477 1.00 88.38 190 GLY A N 1
ATOM 1484 C CA . GLY A 1 190 ? 13.291 -10.086 -21.729 1.00 88.38 190 GLY A CA 1
ATOM 1485 C C . GLY A 1 190 ? 12.873 -11.473 -21.235 1.00 88.38 190 GLY A C 1
ATOM 1486 O O . GLY A 1 190 ? 11.825 -11.982 -21.645 1.00 88.38 190 GLY A O 1
ATOM 1487 N N . HIS A 1 191 ? 13.707 -12.123 -20.425 1.00 87.62 191 HIS A N 1
ATOM 1488 C CA . HIS A 1 191 ? 13.529 -13.470 -19.892 1.00 87.62 191 HIS A CA 1
ATOM 1489 C C . HIS A 1 191 ? 13.782 -13.501 -18.381 1.00 87.62 191 HIS A C 1
ATOM 1491 O O . HIS A 1 191 ? 14.666 -12.798 -17.911 1.00 87.62 191 HIS A O 1
ATOM 1497 N N . PRO A 1 192 ? 13.064 -14.343 -17.609 1.00 86.69 192 PRO A N 1
ATOM 1498 C CA . PRO A 1 192 ? 13.199 -14.382 -16.148 1.00 86.69 192 PRO A CA 1
ATOM 1499 C C . PRO A 1 192 ? 14.601 -14.726 -15.616 1.00 86.69 192 PRO A C 1
ATOM 1501 O O . PRO A 1 192 ? 14.863 -14.537 -14.436 1.00 86.69 192 PRO A O 1
ATOM 1504 N N . GLU A 1 193 ? 15.469 -15.274 -16.466 1.00 89.31 193 GLU A N 1
ATOM 1505 C CA . GLU A 1 193 ? 16.856 -15.635 -16.146 1.00 89.31 193 GLU A CA 1
ATOM 1506 C C . GLU A 1 193 ? 17.812 -14.430 -16.208 1.00 89.31 193 GLU A C 1
ATOM 1508 O O . GLU A 1 193 ? 18.929 -14.503 -15.700 1.00 89.31 193 GLU A O 1
ATOM 1513 N N . ASP A 1 194 ? 17.387 -13.327 -16.830 1.00 91.69 194 ASP A N 1
ATOM 1514 C CA . ASP A 1 194 ? 18.169 -12.101 -16.956 1.00 91.69 194 ASP A CA 1
ATOM 1515 C C . ASP A 1 194 ? 17.893 -11.173 -15.761 1.00 91.69 194 ASP A C 1
ATOM 1517 O O . ASP A 1 194 ? 16.784 -10.664 -15.576 1.00 91.69 194 ASP A O 1
ATOM 1521 N N . ASN A 1 195 ? 18.919 -10.947 -14.938 1.00 93.19 195 ASN A N 1
ATOM 1522 C CA . ASN A 1 195 ? 18.808 -10.129 -13.732 1.00 93.19 195 ASN A CA 1
ATOM 1523 C C . ASN A 1 195 ? 18.509 -8.652 -14.033 1.00 93.19 195 ASN A C 1
ATOM 1525 O O . ASN A 1 195 ? 17.768 -8.032 -13.269 1.00 93.19 195 ASN A O 1
ATOM 1529 N N . ASP A 1 196 ? 19.044 -8.090 -15.124 1.00 93.94 196 ASP A N 1
ATOM 1530 C CA . ASP A 1 196 ? 18.753 -6.705 -15.510 1.00 93.94 196 ASP A CA 1
ATOM 1531 C C . ASP A 1 196 ? 17.272 -6.585 -15.914 1.00 93.94 196 ASP A C 1
ATOM 1533 O O . ASP A 1 196 ? 16.592 -5.624 -15.548 1.00 93.94 196 ASP A O 1
ATOM 1537 N N . TYR A 1 197 ? 16.723 -7.596 -16.599 1.00 94.19 197 TYR A N 1
ATOM 1538 C CA . TYR A 1 197 ? 15.293 -7.640 -16.912 1.00 94.19 197 TYR A CA 1
ATOM 1539 C C . TYR A 1 197 ? 14.418 -7.734 -15.656 1.00 94.19 197 TYR A C 1
ATOM 1541 O O . TYR A 1 197 ? 13.437 -6.993 -15.545 1.00 94.19 197 TYR A O 1
ATOM 1549 N N . ILE A 1 198 ? 14.770 -8.602 -14.699 1.00 93.19 198 ILE A N 1
ATOM 1550 C CA . ILE A 1 198 ? 14.051 -8.718 -13.419 1.00 93.19 198 ILE A CA 1
ATOM 1551 C C . ILE A 1 198 ? 14.050 -7.381 -12.667 1.00 93.19 198 ILE A C 1
ATOM 1553 O O . ILE A 1 198 ? 13.008 -6.945 -12.170 1.00 93.19 198 ILE A O 1
ATOM 1557 N N . GLU A 1 199 ? 15.185 -6.689 -12.647 1.00 93.44 199 GLU A N 1
ATOM 1558 C CA . GLU A 1 199 ? 15.324 -5.377 -12.016 1.00 93.44 199 GLU A CA 1
ATOM 1559 C C . GLU A 1 199 ? 14.493 -4.289 -12.731 1.00 93.44 199 GLU A C 1
ATOM 1561 O O . GLU A 1 199 ? 13.913 -3.411 -12.084 1.00 93.44 199 GLU A O 1
ATOM 1566 N N . ILE A 1 200 ? 14.344 -4.363 -14.057 1.00 94.69 200 ILE A N 1
ATOM 1567 C CA . ILE A 1 200 ? 13.493 -3.446 -14.834 1.00 94.69 200 ILE A CA 1
ATOM 1568 C C . ILE A 1 200 ? 12.008 -3.621 -14.509 1.00 94.69 200 ILE A C 1
ATOM 1570 O O . ILE A 1 200 ? 11.278 -2.632 -14.409 1.00 94.69 200 ILE A O 1
ATOM 1574 N N . ILE A 1 201 ? 11.537 -4.857 -14.345 1.00 94.44 201 ILE A N 1
ATOM 1575 C CA . ILE A 1 201 ? 10.105 -5.142 -14.168 1.00 94.44 201 ILE A CA 1
ATOM 1576 C C . ILE A 1 201 ? 9.648 -5.151 -12.705 1.00 94.44 201 ILE A C 1
ATOM 1578 O O . ILE A 1 201 ? 8.445 -5.225 -12.456 1.00 94.44 201 ILE A O 1
ATOM 1582 N N . ARG A 1 202 ? 10.567 -5.025 -11.738 1.00 93.31 202 ARG A N 1
ATOM 1583 C CA . ARG A 1 202 ? 10.289 -5.105 -10.288 1.00 93.31 202 ARG A CA 1
ATOM 1584 C C . ARG A 1 202 ? 9.181 -4.172 -9.777 1.00 93.31 202 ARG A C 1
ATOM 1586 O O . ARG A 1 202 ? 8.604 -4.415 -8.722 1.00 93.31 202 ARG A O 1
ATOM 1593 N N . TYR A 1 203 ? 8.886 -3.095 -10.509 1.00 94.06 203 TYR A N 1
ATOM 1594 C CA . TYR A 1 203 ? 7.838 -2.123 -10.176 1.00 94.06 203 TYR A CA 1
ATOM 1595 C C . TYR A 1 203 ? 6.418 -2.674 -10.338 1.00 94.06 203 TYR A C 1
ATOM 1597 O O . TYR A 1 203 ? 5.470 -2.064 -9.859 1.00 94.06 203 TYR A O 1
ATOM 1605 N N . TRP A 1 204 ? 6.242 -3.806 -11.018 1.00 93.25 204 TRP A N 1
ATOM 1606 C CA . TRP A 1 204 ? 4.952 -4.474 -11.157 1.00 93.25 204 TRP A CA 1
ATOM 1607 C C . TRP A 1 204 ? 5.004 -5.794 -10.399 1.00 93.25 204 TRP A C 1
ATOM 1609 O O . TRP A 1 204 ? 5.467 -6.793 -10.943 1.00 93.25 204 TRP A O 1
ATOM 1619 N N . PRO A 1 205 ? 4.557 -5.823 -9.135 1.00 86.44 205 PRO A N 1
ATOM 1620 C CA . PRO A 1 205 ? 4.744 -6.974 -8.265 1.00 86.44 205 PRO A CA 1
ATOM 1621 C C . PRO A 1 205 ? 3.689 -8.068 -8.521 1.00 86.44 205 PRO A C 1
ATOM 1623 O O . PRO A 1 205 ? 3.213 -8.710 -7.587 1.00 86.44 205 PRO A O 1
ATOM 1626 N N . ASP A 1 206 ? 3.261 -8.265 -9.767 1.00 89.81 206 ASP A N 1
ATOM 1627 C CA . ASP A 1 206 ? 2.390 -9.371 -10.168 1.00 89.81 206 ASP A CA 1
ATOM 1628 C C . ASP A 1 206 ? 3.236 -10.666 -10.255 1.00 89.81 206 ASP A C 1
ATOM 1630 O O . ASP A 1 206 ? 4.361 -10.627 -10.751 1.00 89.81 206 ASP A O 1
ATOM 1634 N N . ASP A 1 207 ? 2.725 -11.818 -9.800 1.00 85.94 207 ASP A N 1
ATOM 1635 C CA . ASP A 1 207 ? 3.503 -13.082 -9.757 1.00 85.94 207 ASP A CA 1
ATOM 1636 C C . ASP A 1 207 ? 3.978 -13.524 -11.157 1.00 85.94 207 ASP A C 1
ATOM 1638 O O . ASP A 1 207 ? 5.049 -14.103 -11.345 1.00 85.94 207 ASP A O 1
ATOM 1642 N N . ASP A 1 208 ? 3.175 -13.213 -12.169 1.00 89.81 208 ASP A N 1
ATOM 1643 C CA . ASP A 1 208 ? 3.338 -13.616 -13.559 1.00 89.81 208 ASP A CA 1
ATOM 1644 C C . ASP A 1 208 ? 4.096 -12.577 -14.398 1.00 89.81 208 ASP A C 1
ATOM 1646 O O . ASP A 1 208 ? 4.267 -12.774 -15.607 1.00 89.81 208 ASP A O 1
ATOM 1650 N N . ILE A 1 209 ? 4.513 -11.451 -13.807 1.00 91.06 209 ILE A N 1
ATOM 1651 C CA . ILE A 1 209 ? 4.901 -10.249 -14.556 1.00 91.06 209 ILE A CA 1
ATOM 1652 C C . ILE A 1 209 ? 6.011 -10.507 -15.580 1.00 91.06 209 ILE A C 1
ATOM 1654 O O . ILE A 1 209 ? 5.926 -10.059 -16.725 1.00 91.06 209 ILE A O 1
ATOM 1658 N N . ALA A 1 210 ? 7.006 -11.315 -15.209 1.00 91.00 210 ALA A N 1
ATOM 1659 C CA . ALA A 1 210 ? 8.131 -11.659 -16.070 1.00 91.00 210 ALA A CA 1
ATOM 1660 C C . ALA A 1 210 ? 7.692 -12.411 -17.334 1.00 91.00 210 ALA A C 1
ATOM 1662 O O . ALA A 1 210 ? 8.314 -12.260 -18.388 1.00 91.00 210 ALA A O 1
ATOM 1663 N N . LYS A 1 211 ? 6.607 -13.192 -17.244 1.00 89.06 211 LYS A N 1
ATOM 1664 C CA . LYS A 1 211 ? 5.999 -13.893 -18.381 1.00 89.06 211 LYS A CA 1
ATOM 1665 C C . LYS A 1 211 ? 5.127 -12.952 -19.206 1.00 89.06 211 LYS A C 1
ATOM 1667 O O . LYS A 1 211 ? 5.204 -12.996 -20.428 1.00 89.06 211 LYS A O 1
ATOM 1672 N N . VAL A 1 212 ? 4.329 -12.106 -18.553 1.00 89.19 212 VAL A N 1
ATOM 1673 C CA . VAL A 1 212 ? 3.415 -11.156 -19.215 1.00 89.19 212 VAL A CA 1
ATOM 1674 C C . VAL A 1 212 ? 4.179 -10.148 -20.073 1.00 89.19 212 VAL A C 1
ATOM 1676 O O . VAL A 1 212 ? 3.757 -9.841 -21.184 1.00 89.19 212 VAL A O 1
ATOM 1679 N N . LEU A 1 213 ? 5.318 -9.660 -19.581 1.00 90.81 213 LEU A N 1
ATOM 1680 C CA . LEU A 1 213 ? 6.141 -8.666 -20.274 1.00 90.81 213 LEU A CA 1
ATOM 1681 C C . LEU A 1 213 ? 7.213 -9.278 -21.183 1.00 90.81 213 LEU A C 1
ATOM 1683 O O . LEU A 1 213 ? 7.987 -8.546 -21.808 1.00 90.81 213 LEU A O 1
ATOM 1687 N N . LYS A 1 214 ? 7.242 -10.610 -21.314 1.00 85.06 214 LYS A N 1
ATOM 1688 C CA . LYS A 1 214 ? 8.168 -11.310 -22.207 1.00 85.06 214 LYS A CA 1
ATOM 1689 C C . LYS A 1 214 ? 7.991 -10.772 -23.630 1.00 85.06 214 LYS A C 1
ATOM 1691 O O . LYS A 1 214 ? 6.914 -10.874 -24.210 1.00 85.06 214 LYS A O 1
ATOM 1696 N N . ASN A 1 215 ? 9.058 -10.204 -24.193 1.00 80.62 215 ASN A N 1
ATOM 1697 C CA . ASN A 1 215 ? 9.090 -9.537 -25.508 1.00 80.62 215 ASN A CA 1
ATOM 1698 C C . ASN A 1 215 ? 8.271 -8.227 -25.632 1.00 80.62 215 ASN A C 1
ATOM 1700 O O . ASN A 1 215 ? 8.189 -7.676 -26.725 1.00 80.62 215 ASN A O 1
ATOM 1704 N N . GLY A 1 216 ? 7.691 -7.709 -24.543 1.00 87.44 216 GLY A N 1
ATOM 1705 C CA . GLY A 1 216 ? 6.829 -6.515 -24.523 1.00 87.44 216 GLY A CA 1
ATOM 1706 C C . GLY A 1 216 ? 7.237 -5.465 -23.484 1.00 87.44 216 GLY A C 1
ATOM 1707 O O . GLY A 1 216 ? 6.396 -4.709 -23.010 1.00 87.44 216 GLY A O 1
ATOM 1708 N N . TRP A 1 217 ? 8.514 -5.430 -23.105 1.00 92.56 217 TRP A N 1
ATOM 1709 C CA . TRP A 1 217 ? 9.031 -4.692 -21.945 1.00 92.56 217 TRP A CA 1
ATOM 1710 C C . TRP A 1 217 ? 9.671 -3.334 -22.285 1.00 92.56 217 TRP A C 1
ATOM 1712 O O . TRP A 1 217 ? 10.303 -2.701 -21.443 1.00 92.56 217 TRP A O 1
ATOM 1722 N N . CYS A 1 218 ? 9.501 -2.832 -23.510 1.00 93.06 218 CYS A N 1
ATOM 1723 C CA . CYS A 1 218 ? 10.069 -1.538 -23.906 1.00 93.06 218 CYS A CA 1
ATOM 1724 C C . CYS A 1 218 ? 9.520 -0.370 -23.066 1.00 93.06 218 CYS A C 1
ATOM 1726 O O . CYS A 1 218 ? 10.268 0.517 -22.668 1.00 93.06 218 CYS A O 1
ATOM 1728 N N . ALA A 1 219 ? 8.228 -0.380 -22.732 1.00 94.56 219 ALA A N 1
ATOM 1729 C CA . ALA A 1 219 ? 7.635 0.655 -21.885 1.00 94.56 219 ALA A CA 1
ATOM 1730 C C . ALA A 1 219 ? 8.060 0.522 -20.410 1.00 94.56 219 ALA A C 1
ATOM 1732 O O . ALA A 1 219 ? 8.221 1.538 -19.736 1.00 94.56 219 ALA A O 1
ATOM 1733 N N . THR A 1 220 ? 8.311 -0.697 -19.914 1.00 94.56 220 THR A N 1
ATOM 1734 C CA . THR A 1 220 ? 8.878 -0.891 -18.568 1.00 94.56 220 THR A CA 1
ATOM 1735 C C . THR A 1 220 ? 10.341 -0.480 -18.491 1.00 94.56 220 THR A C 1
ATOM 1737 O O . THR A 1 220 ? 10.759 0.049 -17.469 1.00 94.56 220 THR A O 1
ATOM 1740 N N . PHE A 1 221 ? 11.106 -0.647 -19.572 1.00 95.44 221 PHE A N 1
ATOM 1741 C CA . PHE A 1 221 ? 12.464 -0.117 -19.675 1.00 95.44 221 PHE A CA 1
ATOM 1742 C C . PHE A 1 221 ? 12.488 1.406 -19.522 1.00 95.44 221 PHE A C 1
ATOM 1744 O O . PHE A 1 221 ? 13.230 1.927 -18.691 1.00 95.44 221 PHE A O 1
ATOM 1751 N N . VAL A 1 222 ? 11.624 2.116 -20.257 1.00 95.00 222 VAL A N 1
ATOM 1752 C CA . VAL A 1 222 ? 11.501 3.580 -20.138 1.00 95.00 222 VAL A CA 1
ATOM 1753 C C . VAL A 1 222 ? 11.114 3.974 -18.714 1.00 95.00 222 VAL A C 1
ATOM 1755 O O . VAL A 1 222 ? 11.742 4.856 -18.132 1.00 95.00 222 VAL A O 1
ATOM 1758 N N . TYR A 1 223 ? 10.140 3.276 -18.118 1.00 95.12 223 TYR A N 1
ATOM 1759 C CA . TYR A 1 223 ? 9.759 3.497 -16.723 1.00 95.12 223 TYR A CA 1
ATOM 1760 C C . TYR A 1 223 ? 10.954 3.346 -15.776 1.00 95.12 223 TYR A C 1
ATOM 1762 O O . TYR A 1 223 ? 11.200 4.229 -14.959 1.00 95.12 223 TYR A O 1
ATOM 1770 N N . HIS A 1 224 ? 11.716 2.256 -15.905 1.00 95.69 224 HIS A N 1
ATOM 1771 C CA . HIS A 1 224 ? 12.892 1.997 -15.079 1.00 95.69 224 HIS A CA 1
ATOM 1772 C C . HIS A 1 224 ? 13.924 3.125 -15.209 1.00 95.69 224 HIS A C 1
ATOM 1774 O O . HIS A 1 224 ? 14.382 3.639 -14.191 1.00 95.69 224 HIS A O 1
ATOM 1780 N N . CYS A 1 225 ? 14.217 3.586 -16.430 1.00 94.81 225 CYS A N 1
ATOM 1781 C CA . CYS A 1 225 ? 15.136 4.705 -16.659 1.00 94.81 225 CYS A CA 1
ATOM 1782 C C . CYS A 1 225 ? 14.665 5.986 -15.950 1.00 94.81 225 CYS A C 1
ATOM 1784 O O . CYS A 1 225 ? 15.448 6.633 -15.257 1.00 94.81 225 CYS A O 1
ATOM 1786 N N . CYS A 1 226 ? 13.373 6.322 -16.051 1.00 92.31 226 CYS A N 1
ATOM 1787 C CA . CYS A 1 226 ? 12.798 7.466 -15.341 1.00 92.31 226 CYS A CA 1
ATOM 1788 C C . CYS A 1 226 ? 12.962 7.335 -13.818 1.00 92.31 226 CYS A C 1
ATOM 1790 O O . CYS A 1 226 ? 13.365 8.288 -13.149 1.00 92.31 226 CYS A O 1
ATOM 1792 N N . MET A 1 227 ? 12.688 6.155 -13.259 1.00 91.56 227 MET A N 1
ATOM 1793 C CA . MET A 1 227 ? 12.820 5.924 -11.820 1.00 91.56 227 MET A CA 1
ATOM 1794 C C . MET A 1 227 ? 14.282 6.017 -11.343 1.00 91.56 227 MET A C 1
ATOM 1796 O O . MET A 1 227 ? 14.514 6.536 -10.253 1.00 91.56 227 MET A O 1
ATOM 1800 N N . GLN A 1 228 ? 15.264 5.576 -12.143 1.00 91.00 228 GLN A N 1
ATOM 1801 C CA . GLN A 1 228 ? 16.698 5.644 -11.801 1.00 91.00 228 GLN A CA 1
ATOM 1802 C C . GLN A 1 228 ? 17.212 7.083 -11.643 1.00 91.00 228 GLN A C 1
ATOM 1804 O O . GLN A 1 228 ? 18.042 7.356 -10.778 1.00 91.00 228 GLN A O 1
ATOM 1809 N N . ILE A 1 229 ? 16.691 8.028 -12.429 1.00 89.56 229 ILE A N 1
ATOM 1810 C CA . ILE A 1 229 ? 17.073 9.450 -12.333 1.00 89.56 229 ILE A CA 1
ATOM 1811 C C . ILE A 1 229 ? 16.209 10.255 -11.353 1.00 89.56 229 ILE A C 1
ATOM 1813 O O . ILE A 1 229 ? 16.409 11.461 -11.212 1.00 89.56 229 ILE A O 1
ATOM 1817 N N . GLY A 1 230 ? 15.273 9.602 -10.657 1.00 86.06 230 GLY A N 1
ATOM 1818 C CA . GLY A 1 230 ? 14.474 10.215 -9.597 1.00 86.06 230 GLY A CA 1
ATOM 1819 C C . GLY A 1 230 ? 13.117 10.768 -10.030 1.00 86.06 230 GLY A C 1
ATOM 1820 O O . GLY A 1 230 ? 12.513 11.522 -9.264 1.00 86.06 230 GLY A O 1
ATOM 1821 N N . PHE A 1 231 ? 12.591 10.399 -11.206 1.00 86.25 231 PHE A N 1
ATOM 1822 C CA . PHE A 1 231 ? 11.176 10.657 -11.479 1.00 86.25 231 PHE A CA 1
ATOM 1823 C C . PHE A 1 231 ? 10.298 9.908 -10.471 1.00 86.25 231 PHE A C 1
ATOM 1825 O O . PHE A 1 231 ? 10.559 8.767 -10.094 1.00 86.25 231 PHE A O 1
ATOM 1832 N N . SER A 1 232 ? 9.210 10.559 -10.067 1.00 87.00 232 SER A N 1
ATOM 1833 C CA . SER A 1 232 ? 8.206 9.992 -9.172 1.00 87.00 232 SER A CA 1
ATOM 1834 C C . SER A 1 232 ? 6.967 9.617 -9.979 1.00 87.00 232 SER A C 1
ATOM 1836 O O . SER A 1 232 ? 6.039 10.418 -10.119 1.00 87.00 232 SER A O 1
ATOM 1838 N N . LEU A 1 233 ? 6.968 8.411 -10.553 1.00 88.38 233 LEU A N 1
ATOM 1839 C CA . LEU A 1 233 ? 5.883 7.911 -11.401 1.00 88.38 233 LEU A CA 1
ATOM 1840 C C . LEU A 1 233 ? 5.025 6.875 -10.656 1.00 88.38 233 LEU A C 1
ATOM 1842 O O . LEU A 1 233 ? 5.568 6.056 -9.913 1.00 88.38 233 LEU A O 1
ATOM 1846 N N . PRO A 1 234 ? 3.692 6.884 -10.827 1.00 87.44 234 PRO A N 1
ATOM 1847 C CA . PRO A 1 234 ? 2.841 5.792 -10.372 1.00 87.44 234 PRO A CA 1
ATOM 1848 C C . PRO A 1 234 ? 2.867 4.634 -11.379 1.00 87.44 234 PRO A C 1
ATOM 1850 O O . PRO A 1 234 ? 2.995 4.844 -12.579 1.00 87.44 234 PRO A O 1
ATOM 1853 N N . ILE A 1 235 ? 2.619 3.401 -10.938 1.00 90.25 235 ILE A N 1
ATOM 1854 C CA . ILE A 1 235 ? 2.605 2.231 -11.844 1.00 90.25 235 ILE A CA 1
ATOM 1855 C C . ILE A 1 235 ? 1.425 2.235 -12.837 1.00 90.25 235 ILE A C 1
ATOM 1857 O O . ILE A 1 235 ? 1.419 1.490 -13.825 1.00 90.25 235 ILE A O 1
ATOM 1861 N N . ARG A 1 236 ? 0.406 3.062 -12.576 1.00 88.50 236 ARG A N 1
ATOM 1862 C CA . ARG A 1 236 ? -0.790 3.266 -13.398 1.00 88.50 236 ARG A CA 1
ATOM 1863 C C . ARG A 1 236 ? -1.111 4.750 -13.509 1.00 88.50 236 ARG A C 1
ATOM 1865 O O . ARG A 1 236 ? -1.009 5.489 -12.535 1.00 88.50 236 ARG A O 1
ATOM 1872 N N . VAL A 1 237 ? -1.575 5.148 -14.690 1.00 83.75 237 VAL A N 1
ATOM 1873 C CA . VAL A 1 237 ? -2.099 6.493 -14.931 1.00 83.75 237 VAL A CA 1
ATOM 1874 C C . VAL A 1 237 ? -3.400 6.697 -14.136 1.00 83.75 237 VAL A C 1
ATOM 1876 O O . VAL A 1 237 ? -4.325 5.894 -14.296 1.00 83.75 237 VAL A O 1
ATOM 1879 N N . PRO A 1 238 ? -3.514 7.739 -13.287 1.00 74.50 238 PRO A N 1
ATOM 1880 C CA . PRO A 1 238 ? -4.748 8.041 -12.572 1.00 74.50 238 PRO A CA 1
ATOM 1881 C C . PRO A 1 238 ? -5.954 8.076 -13.513 1.00 74.50 238 PRO A C 1
ATOM 1883 O O . PRO A 1 238 ? -5.885 8.643 -14.601 1.00 74.50 238 PRO A O 1
ATOM 1886 N N . ASN A 1 239 ? -7.062 7.460 -13.094 1.00 73.81 239 ASN A N 1
ATOM 1887 C CA . ASN A 1 239 ? -8.315 7.391 -13.859 1.00 73.81 239 ASN A CA 1
ATOM 1888 C C . ASN A 1 239 ? -8.218 6.704 -15.236 1.00 73.81 239 ASN A C 1
ATOM 1890 O O . ASN A 1 239 ? -9.104 6.872 -16.072 1.00 73.81 239 ASN A O 1
ATOM 1894 N N . SER A 1 240 ? -7.181 5.899 -15.478 1.00 79.88 240 SER A N 1
ATOM 1895 C CA . SER A 1 240 ? -7.007 5.151 -16.724 1.00 79.88 240 SER A CA 1
ATOM 1896 C C . SER A 1 240 ? -6.936 3.638 -16.477 1.00 79.88 240 SER A C 1
ATOM 1898 O O . SER A 1 240 ? -6.453 3.185 -15.433 1.00 79.88 240 SER A O 1
ATOM 1900 N N . PRO A 1 241 ? -7.412 2.812 -17.431 1.00 78.62 241 PRO A N 1
ATOM 1901 C CA . PRO A 1 241 ? -7.269 1.364 -17.349 1.00 78.62 241 PRO A CA 1
ATOM 1902 C C . PRO A 1 241 ? -5.822 0.887 -17.573 1.00 78.62 241 PRO A C 1
ATOM 1904 O O . PRO A 1 241 ? -5.535 -0.289 -17.350 1.00 78.62 241 PRO A O 1
ATOM 1907 N N . CYS A 1 242 ? -4.913 1.756 -18.029 1.00 84.75 242 CYS A N 1
ATOM 1908 C CA . CYS A 1 242 ? -3.595 1.367 -18.520 1.00 84.75 242 CYS A CA 1
ATOM 1909 C C . CYS A 1 242 ? -2.481 1.598 -17.483 1.00 84.75 242 CYS A C 1
ATOM 1911 O O . CYS A 1 242 ? -2.342 2.678 -16.910 1.00 84.75 242 CYS A O 1
ATOM 1913 N N . ARG A 1 243 ? -1.640 0.575 -17.280 1.00 90.44 243 ARG A N 1
ATOM 1914 C CA . ARG A 1 243 ? -0.416 0.645 -16.461 1.00 90.44 243 ARG A CA 1
ATOM 1915 C C . ARG A 1 243 ? 0.751 1.196 -17.287 1.00 90.44 243 ARG A C 1
ATOM 1917 O O . ARG A 1 243 ? 0.842 0.862 -18.467 1.00 90.44 243 ARG A O 1
ATOM 1924 N N . LEU A 1 244 ? 1.683 1.937 -16.675 1.00 91.56 244 LEU A N 1
ATOM 1925 C CA . LEU A 1 244 ? 2.888 2.479 -17.343 1.00 91.56 244 LEU A CA 1
ATOM 1926 C C . LEU A 1 244 ? 3.889 1.398 -17.816 1.00 91.56 244 LEU A C 1
ATOM 1928 O O . LEU A 1 244 ? 4.976 1.712 -18.289 1.00 91.56 244 LEU A O 1
ATOM 1932 N N . ALA A 1 245 ? 3.490 0.126 -17.776 1.00 92.06 245 ALA A N 1
ATOM 1933 C CA . ALA A 1 245 ? 4.145 -0.978 -18.466 1.00 92.06 245 ALA A CA 1
ATOM 1934 C C . ALA A 1 245 ? 3.794 -1.084 -19.959 1.00 92.06 245 ALA A C 1
ATOM 1936 O O . ALA A 1 245 ? 4.397 -1.884 -20.664 1.00 92.06 245 ALA A O 1
ATOM 1937 N N . GLY A 1 246 ? 2.815 -0.318 -20.453 1.00 91.88 246 GLY A N 1
ATOM 1938 C CA . GLY A 1 246 ? 2.395 -0.341 -21.855 1.00 91.88 246 GLY A CA 1
ATOM 1939 C C . GLY A 1 246 ? 2.438 1.038 -22.505 1.00 91.88 246 GLY A C 1
ATOM 1940 O O . GLY A 1 246 ? 2.086 2.037 -21.884 1.00 91.88 246 GLY A O 1
ATOM 1941 N N . VAL A 1 247 ? 2.799 1.094 -23.791 1.00 90.25 247 VAL A N 1
ATOM 1942 C CA . VAL A 1 247 ? 2.948 2.347 -24.564 1.00 90.25 247 VAL A CA 1
ATOM 1943 C C . VAL A 1 247 ? 1.680 3.213 -24.535 1.00 90.25 247 VAL A C 1
ATOM 1945 O O . VAL A 1 247 ? 1.761 4.434 -24.418 1.00 90.25 247 VAL A O 1
ATOM 1948 N N . ASN A 1 248 ? 0.492 2.600 -24.561 1.00 89.31 248 ASN A N 1
ATOM 1949 C CA . ASN A 1 248 ? -0.768 3.345 -24.502 1.00 89.31 248 ASN A CA 1
ATOM 1950 C C . ASN A 1 248 ? -0.936 4.142 -23.194 1.00 89.31 248 ASN A C 1
ATOM 1952 O O . ASN A 1 248 ? -1.528 5.217 -23.206 1.00 89.31 248 ASN A O 1
ATOM 1956 N N . ALA A 1 249 ? -0.400 3.649 -22.073 1.00 90.56 249 ALA A N 1
ATOM 1957 C CA . ALA A 1 249 ? -0.428 4.384 -20.812 1.00 90.56 249 ALA A CA 1
ATOM 1958 C C . ALA A 1 249 ? 0.419 5.657 -20.892 1.00 90.56 249 ALA A C 1
ATOM 1960 O O . ALA A 1 249 ? -0.041 6.713 -20.476 1.00 90.56 249 ALA A O 1
ATOM 1961 N N . TRP A 1 250 ? 1.608 5.582 -21.495 1.00 90.62 250 TRP A N 1
ATOM 1962 C CA . TRP A 1 250 ? 2.474 6.742 -21.716 1.00 90.62 250 TRP A CA 1
ATOM 1963 C C . TRP A 1 250 ? 1.811 7.794 -22.606 1.00 90.62 250 TRP A C 1
ATOM 1965 O O . TRP A 1 250 ? 1.832 8.978 -22.285 1.00 90.62 250 TRP A O 1
ATOM 1975 N N . TYR A 1 251 ? 1.142 7.358 -23.675 1.00 88.88 251 TYR A N 1
ATOM 1976 C CA . TYR A 1 251 ? 0.369 8.248 -24.543 1.00 88.88 251 TYR A CA 1
ATOM 1977 C C . TYR A 1 251 ? -0.814 8.912 -23.824 1.00 88.88 251 TYR A C 1
ATOM 1979 O O . TYR A 1 251 ? -1.117 10.085 -24.037 1.00 88.88 251 TYR A O 1
ATOM 1987 N N . GLN A 1 252 ? -1.517 8.172 -22.965 1.00 85.88 252 GLN A N 1
ATOM 1988 C CA . GLN A 1 252 ? -2.594 8.749 -22.163 1.00 85.88 252 GLN A CA 1
ATOM 1989 C C . GLN A 1 252 ? -2.052 9.712 -21.108 1.00 85.88 252 GLN A C 1
ATOM 1991 O O . GLN A 1 252 ? -2.630 10.778 -20.921 1.00 85.88 252 GLN A O 1
ATOM 1996 N N . TRP A 1 253 ? -0.927 9.384 -20.472 1.00 85.56 253 TRP A N 1
ATOM 1997 C CA . TRP A 1 253 ? -0.256 10.266 -19.521 1.00 85.56 253 TRP A CA 1
ATOM 1998 C C . TRP A 1 253 ? 0.163 11.581 -20.184 1.00 85.56 253 TRP A C 1
ATOM 2000 O O . TRP A 1 253 ? -0.122 12.649 -19.650 1.00 85.56 253 TRP A O 1
ATOM 2010 N N . SER A 1 254 ? 0.740 11.523 -21.390 1.00 84.56 254 SER A N 1
ATOM 2011 C CA . SER A 1 254 ? 1.135 12.723 -22.138 1.00 84.56 254 SER A CA 1
ATOM 2012 C C . SER A 1 254 ? -0.049 13.594 -22.563 1.00 84.56 254 SER A C 1
ATOM 2014 O O . SER A 1 254 ? 0.141 14.761 -22.874 1.00 84.56 254 SER A O 1
ATOM 2016 N N . LYS A 1 255 ? -1.266 13.036 -22.617 1.00 81.31 255 LYS A N 1
ATOM 2017 C CA . LYS A 1 255 ? -2.504 13.784 -22.886 1.00 81.31 255 LYS A CA 1
ATOM 2018 C C . LYS A 1 255 ? -3.181 14.314 -21.628 1.00 81.31 255 LYS A C 1
ATOM 2020 O O . LYS A 1 255 ? -3.865 15.327 -21.694 1.00 81.31 255 LYS A O 1
ATOM 2025 N N . ALA A 1 256 ? -3.068 13.582 -20.523 1.00 70.50 256 ALA A N 1
ATOM 2026 C CA . ALA A 1 256 ? -3.633 13.970 -19.236 1.00 70.50 256 ALA A CA 1
ATOM 2027 C C . ALA A 1 256 ? -2.826 15.106 -18.591 1.00 70.50 256 ALA A C 1
ATOM 2029 O O . ALA A 1 256 ? -3.382 15.905 -17.841 1.00 70.50 256 ALA A O 1
ATOM 2030 N N . ALA A 1 257 ? -1.533 15.196 -18.910 1.00 54.50 257 ALA A N 1
ATOM 2031 C CA . ALA A 1 257 ? -0.701 16.334 -18.571 1.00 54.50 257 ALA A CA 1
ATOM 2032 C C . ALA A 1 257 ? -0.981 17.510 -19.528 1.00 54.50 257 ALA A C 1
ATOM 2034 O O . ALA A 1 257 ? -0.523 17.520 -20.668 1.00 54.50 257 ALA A O 1
ATOM 2035 N N . ASN A 1 258 ? -1.670 18.543 -19.035 1.00 43.91 258 ASN A N 1
ATOM 2036 C CA . ASN A 1 258 ? -1.168 19.891 -19.297 1.00 43.91 258 ASN A CA 1
ATOM 2037 C C . ASN A 1 258 ? 0.204 19.938 -18.607 1.00 43.91 258 ASN A C 1
ATOM 2039 O O . ASN A 1 258 ? 0.244 19.786 -17.384 1.00 43.91 258 ASN A O 1
ATOM 2043 N N . LEU A 1 259 ? 1.291 20.025 -19.381 1.00 41.94 259 LEU A N 1
ATOM 2044 C CA . LEU A 1 259 ? 2.621 20.353 -18.850 1.00 41.94 259 LEU A CA 1
ATOM 2045 C C . LEU A 1 259 ? 2.543 21.587 -17.940 1.00 41.94 259 LEU A C 1
ATOM 2047 O O . LEU A 1 259 ? 1.821 22.540 -18.320 1.00 41.94 259 LEU A O 1
#

Radius of gyration: 19.86 Å; Cα contacts (8 Å, |Δi|>4): 314; chains: 1; bounding box: 45×40×52 Å

Sequence (259 aa):
MQKLDIAKSYVDKVLSEAPESVRKDAYIHLYGVSLLCALLAHKRGVDPEIASIPGVLHDMYTVKSGISIHHAHSSAEMVRPVIRDFGVFSSHEQSTILSAIFHHSDKGHSHGTYDEILKDADVLQAYLQDASSKILRSRKCRLDRISKELGLNIQPTVYGQAIQQHQISDDLTNRLAEIAEELAVRKIVGHPEDNDYIEIIRYWPDDDIAKVLKNGWCATFVYHCCMQIGFSLPIRVPNSPCRLAGVNAWYQWSKAANL

Nearest PDB structures (foldseek):
  2pq7-assembly1_A-2  TM=6.712E-01  e=1.652E-02  uncultured Thermotogales bacterium
  7o0y-assembly1_E  TM=1.618E-01  e=1.806E+00  Stutzerimonas stutzeri ATCC 14405 = CCUG 16156
  7znq-assembly1_y  TM=1.596E-01  e=3.012E+00  Stutzerimonas stutzeri ATCC 14405 = CCUG 16156
  7znq-assembly1_Y  TM=1.620E-01  e=3.627E+00  Stutzerimonas stutzeri ATCC 14405 = CCUG 16156

Secondary structure (DSSP, 8-state):
--HHHHHHHHHHHHHHHS-HHHHHHHHHHHHHHHHHHHHHHHHHTS-HHHHHHHHHHTTHHHHHH---TTHHHHHHHHHHHHHHHT--S-HHHHHHHHHHHHHTT--SS---HHHHHHHHHHHHHHHHH-TT-EEEHHHHHHHHHHHHHHT----PEEE-PPPPPPP--THHHHHHHHHHHHHHTT---SSTT-HHHHHHHTTS--TTHHHHTTT--HHHHHHHHHHHTT----SB-TT-S-BTTSHHHHHHHHHH---